Protein AF-X1CYE9-F1 (afdb_monomer)

Organism: NCBI:txid412755

Radius of gyration: 34.58 Å; Cα contacts (8 Å, |Δi|>4): 173; chains: 1; bounding box: 62×69×105 Å

Solvent-accessible surface area (backbone atoms only — not comparable to full-atom values): 14787 Å² total; per-residue (Å²): 131,86,81,84,82,81,87,88,85,72,62,91,88,66,45,73,66,53,56,56,48,45,52,48,38,40,70,73,52,75,56,48,67,59,55,51,69,69,51,57,66,73,39,44,75,71,70,47,62,64,48,72,34,76,48,79,44,76,47,96,90,70,48,42,41,35,41,36,27,31,32,40,55,67,60,84,79,81,62,86,80,52,49,83,36,48,47,78,47,78,46,55,28,48,72,89,38,68,60,95,64,94,48,73,63,62,52,49,55,51,39,44,72,74,59,40,72,63,47,44,64,80,79,63,64,52,75,72,51,50,55,46,70,72,36,99,66,54,88,78,46,59,68,59,55,22,51,33,48,71,71,45,47,50,60,56,51,50,51,50,53,53,51,53,49,53,53,55,57,62,53,76,76,51,84,86,72,53,60,66,57,47,51,51,50,52,51,50,48,54,55,49,50,52,50,54,53,51,52,49,53,51,48,56,50,51,52,52,52,49,50,54,50,50,51,52,50,51,52,52,53,51,55,47,29,72,75,69,76,56,80,86,61,84,89,70,67,86,81,73,79,71,88,74,134

Secondary structure (DSSP, 8-state):
-----------TTSSHHHHHHHHHHHHH---HHHHHHHS-HHHHHTT---EEEEEEEE-TTS-EEEEEEEEEE---SSS---GGGEEEEEEEEETTEEP---SHHHHHHHHHHHS-GGGHHHHS--HHHHHHHHSS--TT-HHHHHHHHHTTHHHHHHHHHHHHHHHHHHHTT-TTTHHHHHHHHHHHHHHHHHHHHHHHHHHHHHHHHHHHHHHHHHHHHHHHHHHHSS---TTTGGG------

Sequence (245 aa):
GQKNIVLIGGMNGAGKTAILEAINICLYGESKAKIFRGINRRELEKGNGNIFFELQIKLDDGDTLKIKRAWKNTSHGLNKITQSDLEEKLVLVRNDQRLAISDQGGWQDFLEKTIPHSITQFFFFNGEKIEYMASDKDPEGKLKESIEALLGIERARQLKIDLETICKEQRKGRDDVIDEDIKAKEYQLEAGQKKVEEWKKELTYLENDLDDLQEKAKEIELDFSRRFGFSVDIAGGLKEIEIKR

Mean predicted aligned error: 17.42 Å

Foldseek 3Di:
DPPDDDDDDDDVVPCPLVVLVLVLCQLANDQLVVLQVPDDPVCLVVVHSKDKGWDWDQDPVRKIKIKIKIWHAQPPPPDRDDSVRTDIDIWIAINNHTDPDDDPVVVSVVSCVVPNPLCSCVVRDDPVSVVCVPDPPPVPCSVVVSVCVVVVVVVVVVVVVVVVVVVVVVVVVDPDPVPVVVVVVVVVVVVVVVVVVVVVVVVVVVVVVVVVVVVVVVVVQVVVCVVPVDHDPVPDPPPPPDDDD

Structure (mmCIF, N/CA/C/O backbone):
data_AF-X1CYE9-F1
#
_entry.id   AF-X1CYE9-F1
#
loop_
_atom_site.group_PDB
_atom_site.id
_atom_site.type_symbol
_atom_site.label_atom_id
_atom_site.label_alt_id
_atom_site.label_comp_id
_atom_site.label_asym_id
_atom_site.label_entity_id
_atom_site.label_seq_id
_atom_site.pdbx_PDB_ins_code
_atom_site.Cartn_x
_atom_site.Cartn_y
_atom_site.Cartn_z
_atom_site.occupancy
_atom_site.B_iso_or_equiv
_atom_site.auth_seq_id
_atom_site.auth_comp_id
_atom_site.auth_asym_id
_atom_site.auth_atom_id
_atom_site.pdbx_PDB_model_num
ATOM 1 N N . GLY A 1 1 ? -8.077 -28.170 0.363 1.00 48.03 1 GLY A N 1
ATOM 2 C CA . GLY A 1 1 ? -7.393 -27.110 -0.399 1.00 48.03 1 GLY A CA 1
ATOM 3 C C . GLY A 1 1 ? -5.912 -27.407 -0.424 1.00 48.03 1 GLY A C 1
ATOM 4 O O . GLY A 1 1 ? -5.368 -27.718 0.630 1.00 48.03 1 GLY A O 1
ATOM 5 N N . GLN A 1 2 ? -5.278 -27.392 -1.597 1.00 56.09 2 GLN A N 1
ATOM 6 C CA . GLN A 1 2 ? -3.821 -27.515 -1.686 1.00 56.09 2 GLN A CA 1
ATOM 7 C C . GLN A 1 2 ? -3.185 -26.304 -0.995 1.00 56.09 2 GLN A C 1
ATOM 9 O O . GLN A 1 2 ? -3.449 -25.161 -1.362 1.00 56.09 2 GLN A O 1
ATOM 14 N N . LYS A 1 3 ? -2.396 -26.556 0.052 1.00 53.59 3 LYS A N 1
ATOM 15 C CA . LYS A 1 3 ? -1.567 -25.530 0.685 1.00 53.59 3 LYS A CA 1
ATOM 16 C C . LYS A 1 3 ? -0.380 -25.276 -0.241 1.00 53.59 3 LYS A C 1
ATOM 18 O O . LYS A 1 3 ? 0.563 -26.060 -0.261 1.00 53.59 3 LYS A O 1
ATOM 23 N N . ASN A 1 4 ? -0.451 -24.205 -1.022 1.00 77.12 4 ASN A N 1
ATOM 24 C CA . ASN A 1 4 ? 0.609 -23.830 -1.952 1.00 77.12 4 ASN A CA 1
ATOM 25 C C . ASN A 1 4 ? 1.669 -23.012 -1.209 1.00 77.12 4 ASN A C 1
ATOM 27 O O . ASN A 1 4 ? 1.620 -21.786 -1.195 1.00 77.12 4 ASN A O 1
ATOM 31 N N . ILE A 1 5 ? 2.614 -23.694 -0.561 1.00 85.06 5 ILE A N 1
ATOM 32 C CA . ILE A 1 5 ? 3.827 -23.051 -0.048 1.00 85.06 5 ILE A CA 1
ATOM 33 C C . ILE A 1 5 ? 4.832 -22.995 -1.200 1.00 85.06 5 ILE A C 1
ATOM 35 O O . ILE A 1 5 ? 5.247 -24.034 -1.709 1.00 85.06 5 ILE A O 1
ATOM 39 N N . VAL A 1 6 ? 5.218 -21.785 -1.609 1.00 82.94 6 VAL A N 1
ATOM 40 C CA . VAL A 1 6 ? 6.228 -21.557 -2.651 1.00 82.94 6 VAL A CA 1
ATOM 41 C C . VAL A 1 6 ? 7.478 -20.982 -1.997 1.00 82.94 6 VAL A C 1
ATOM 43 O O . VAL A 1 6 ? 7.434 -19.907 -1.404 1.00 82.94 6 VAL A O 1
ATOM 46 N N . LEU A 1 7 ? 8.597 -21.699 -2.103 1.00 86.31 7 LEU A N 1
ATOM 47 C CA . LEU A 1 7 ? 9.888 -21.249 -1.591 1.00 86.31 7 LEU A CA 1
ATOM 48 C C . LEU A 1 7 ? 10.722 -20.646 -2.725 1.00 86.31 7 LEU A C 1
ATOM 50 O O . LEU A 1 7 ? 11.040 -21.330 -3.696 1.00 86.31 7 LEU A O 1
ATOM 54 N N . ILE A 1 8 ? 11.128 -19.386 -2.569 1.00 83.88 8 ILE A N 1
ATOM 55 C CA . ILE A 1 8 ? 12.065 -18.713 -3.477 1.00 83.88 8 ILE A CA 1
ATOM 56 C C . ILE A 1 8 ? 13.427 -18.614 -2.781 1.00 83.88 8 ILE A C 1
ATOM 58 O O . ILE A 1 8 ? 13.642 -17.778 -1.903 1.00 83.88 8 ILE A O 1
ATOM 62 N N . GLY A 1 9 ? 14.350 -19.500 -3.161 1.00 85.81 9 GLY A N 1
ATOM 63 C CA . GLY A 1 9 ? 15.723 -19.528 -2.654 1.00 85.81 9 GLY A CA 1
ATOM 64 C C . GLY A 1 9 ? 16.672 -18.654 -3.477 1.00 85.81 9 GLY A C 1
ATOM 65 O O . GLY A 1 9 ? 16.572 -18.584 -4.697 1.00 85.81 9 GLY A O 1
ATOM 66 N N . GLY A 1 10 ? 17.624 -17.999 -2.814 1.00 86.19 10 GLY A N 1
ATOM 67 C CA . GLY A 1 10 ? 18.654 -17.184 -3.464 1.00 86.19 10 GLY A CA 1
ATOM 68 C C . GLY A 1 10 ? 19.613 -16.580 -2.444 1.00 86.19 10 GLY A C 1
ATOM 69 O O . GLY A 1 10 ? 19.271 -16.464 -1.267 1.00 86.19 10 GLY A O 1
ATOM 70 N N . MET A 1 11 ? 20.812 -16.190 -2.870 1.00 87.75 11 MET A N 1
ATOM 71 C CA . MET A 1 11 ? 21.773 -15.501 -2.000 1.00 87.75 11 MET A CA 1
ATOM 72 C C . MET A 1 11 ? 21.301 -14.078 -1.656 1.00 87.75 11 MET A C 1
ATOM 74 O O . MET A 1 11 ? 20.372 -13.542 -2.270 1.00 87.75 11 MET A O 1
ATOM 78 N N . ASN A 1 12 ? 21.924 -13.447 -0.660 1.00 82.25 12 ASN A N 1
ATOM 79 C CA . ASN A 1 12 ? 21.692 -12.025 -0.403 1.00 82.25 12 ASN A CA 1
ATOM 80 C C . ASN A 1 12 ? 22.112 -11.210 -1.634 1.00 82.25 12 ASN A C 1
ATOM 82 O O . ASN A 1 12 ? 23.134 -11.492 -2.251 1.00 82.25 12 ASN A O 1
ATOM 86 N N . GLY A 1 13 ? 21.273 -10.254 -2.035 1.00 81.62 13 GLY A N 1
ATOM 87 C CA . GLY A 1 13 ? 21.457 -9.505 -3.282 1.00 81.62 13 GLY A CA 1
ATOM 88 C C . GLY A 1 13 ? 20.930 -10.194 -4.550 1.00 81.62 13 GLY A C 1
ATOM 89 O O . GLY A 1 13 ? 20.901 -9.558 -5.595 1.00 81.62 13 GLY A O 1
ATOM 90 N N . ALA A 1 14 ? 20.421 -11.433 -4.481 1.00 84.62 14 ALA A N 1
ATOM 91 C CA . ALA A 1 14 ? 19.843 -12.127 -5.644 1.00 84.62 14 ALA A CA 1
ATOM 92 C C . ALA A 1 14 ? 18.462 -11.593 -6.088 1.00 84.62 14 ALA A C 1
ATOM 94 O O . ALA A 1 14 ? 17.868 -12.128 -7.017 1.00 84.62 14 ALA A O 1
ATOM 95 N N . GLY A 1 15 ? 17.925 -10.566 -5.418 1.00 84.56 15 GLY A N 1
ATOM 96 C CA . GLY A 1 15 ? 16.658 -9.929 -5.798 1.00 84.56 15 GLY A CA 1
ATOM 97 C C . GLY A 1 15 ? 15.402 -10.476 -5.113 1.00 84.56 15 GLY A C 1
ATOM 98 O O . GLY A 1 15 ? 14.306 -10.068 -5.475 1.00 84.56 15 GLY A O 1
ATOM 99 N N . LYS A 1 16 ? 15.523 -11.333 -4.087 1.00 86.69 16 LYS A N 1
ATOM 100 C CA . LYS A 1 16 ? 14.368 -11.845 -3.313 1.00 86.69 16 LYS A CA 1
ATOM 101 C C . LYS A 1 16 ? 13.453 -10.714 -2.816 1.00 86.69 16 LYS A C 1
ATOM 103 O O . LYS A 1 16 ? 12.257 -10.722 -3.076 1.00 86.69 16 LYS A O 1
ATOM 108 N N . THR A 1 17 ? 14.039 -9.700 -2.181 1.00 83.31 17 THR A N 1
ATOM 109 C CA . THR A 1 17 ? 13.316 -8.504 -1.723 1.00 83.31 17 THR A CA 1
ATOM 110 C C . THR A 1 17 ? 12.796 -7.652 -2.880 1.00 83.31 17 THR A C 1
ATOM 112 O O . THR A 1 17 ? 11.720 -7.074 -2.771 1.00 83.31 17 THR A O 1
ATOM 115 N N . ALA A 1 18 ? 13.518 -7.611 -4.004 1.00 86.81 18 ALA A N 1
ATOM 116 C CA . ALA A 1 18 ? 13.114 -6.839 -5.177 1.00 86.81 18 ALA A CA 1
ATOM 117 C C . ALA A 1 18 ? 11.817 -7.376 -5.804 1.00 86.81 18 ALA A C 1
ATOM 119 O O . ALA A 1 18 ? 11.039 -6.594 -6.335 1.00 86.81 18 ALA A O 1
ATOM 120 N N . ILE A 1 19 ? 11.545 -8.684 -5.703 1.00 87.31 19 ILE A N 1
ATOM 121 C CA . ILE A 1 19 ? 10.267 -9.271 -6.138 1.00 87.31 19 ILE A CA 1
ATOM 122 C C . ILE A 1 19 ? 9.111 -8.733 -5.287 1.00 87.31 19 ILE A C 1
ATOM 124 O O . ILE A 1 19 ? 8.098 -8.304 -5.830 1.00 87.31 19 ILE A O 1
ATOM 128 N N . LEU A 1 20 ? 9.265 -8.717 -3.961 1.00 83.50 20 LEU A N 1
ATOM 129 C CA . LEU A 1 20 ? 8.243 -8.180 -3.056 1.00 83.50 20 LEU A CA 1
ATOM 130 C C . LEU A 1 20 ? 8.051 -6.672 -3.259 1.00 83.50 20 LEU A C 1
ATOM 132 O O . LEU A 1 20 ? 6.930 -6.172 -3.267 1.00 83.50 20 LEU A O 1
ATOM 136 N N . GLU A 1 21 ? 9.141 -5.945 -3.484 1.00 86.56 21 GLU A N 1
ATOM 137 C CA . GLU A 1 21 ? 9.093 -4.516 -3.775 1.00 86.56 21 GLU A CA 1
ATOM 138 C C . GLU A 1 21 ? 8.424 -4.216 -5.125 1.00 86.56 21 GLU A C 1
ATOM 140 O O . GLU A 1 21 ? 7.628 -3.285 -5.215 1.00 86.56 21 GLU A O 1
ATOM 145 N N . ALA A 1 22 ? 8.666 -5.035 -6.152 1.00 90.81 22 ALA A N 1
ATOM 146 C CA . ALA A 1 22 ? 8.024 -4.922 -7.461 1.00 90.81 22 ALA A CA 1
ATOM 147 C C . ALA A 1 22 ? 6.494 -5.036 -7.378 1.00 90.81 22 ALA A C 1
ATOM 149 O O . ALA A 1 22 ? 5.788 -4.325 -8.095 1.00 90.81 22 ALA A O 1
ATOM 150 N N . ILE A 1 23 ? 5.980 -5.882 -6.478 1.00 90.06 23 ILE A N 1
ATOM 151 C CA . ILE A 1 23 ? 4.539 -5.999 -6.220 1.00 90.06 23 ILE A CA 1
ATOM 152 C C . ILE A 1 23 ? 3.983 -4.679 -5.680 1.00 90.06 23 ILE A C 1
ATOM 154 O O . ILE A 1 23 ? 3.009 -4.155 -6.222 1.00 90.06 23 ILE A O 1
ATOM 158 N N . ASN A 1 24 ? 4.650 -4.096 -4.682 1.00 89.00 24 ASN A N 1
ATOM 159 C CA . ASN A 1 24 ? 4.240 -2.822 -4.089 1.00 89.00 24 ASN A CA 1
ATOM 160 C C . ASN A 1 24 ? 4.297 -1.677 -5.099 1.00 89.00 24 ASN A C 1
ATOM 162 O O . ASN A 1 24 ? 3.351 -0.901 -5.194 1.00 89.00 24 ASN A O 1
ATOM 166 N N . ILE A 1 25 ? 5.371 -1.601 -5.889 1.00 92.00 25 ILE A N 1
ATOM 167 C CA . ILE A 1 25 ? 5.516 -0.595 -6.946 1.00 92.00 25 ILE A CA 1
ATOM 168 C C . ILE A 1 25 ? 4.377 -0.728 -7.960 1.00 92.00 25 ILE A C 1
ATOM 170 O O . ILE A 1 25 ? 3.797 0.273 -8.372 1.00 92.00 25 ILE A O 1
ATOM 174 N N . CYS A 1 26 ? 4.025 -1.949 -8.361 1.00 92.75 26 CYS A N 1
ATOM 175 C CA . CYS A 1 26 ? 2.947 -2.165 -9.316 1.00 92.75 26 CYS A CA 1
ATOM 176 C C . CYS A 1 26 ? 1.578 -1.749 -8.758 1.00 92.75 26 CYS A C 1
ATOM 178 O O . CYS A 1 26 ? 0.795 -1.128 -9.480 1.00 92.75 26 CYS A O 1
ATOM 180 N N . LEU A 1 27 ? 1.297 -2.062 -7.490 1.00 89.62 27 LEU A N 1
ATOM 181 C CA . LEU A 1 27 ? 0.034 -1.720 -6.834 1.00 89.62 27 LEU A CA 1
ATOM 182 C C . LEU A 1 27 ? -0.081 -0.221 -6.558 1.00 89.62 27 LEU A C 1
ATOM 184 O O . LEU A 1 27 ? -1.075 0.383 -6.942 1.00 89.62 27 LEU A O 1
ATOM 188 N N . TYR A 1 28 ? 0.944 0.399 -5.981 1.00 88.62 28 TYR A N 1
ATOM 189 C CA . TYR A 1 28 ? 0.816 1.732 -5.385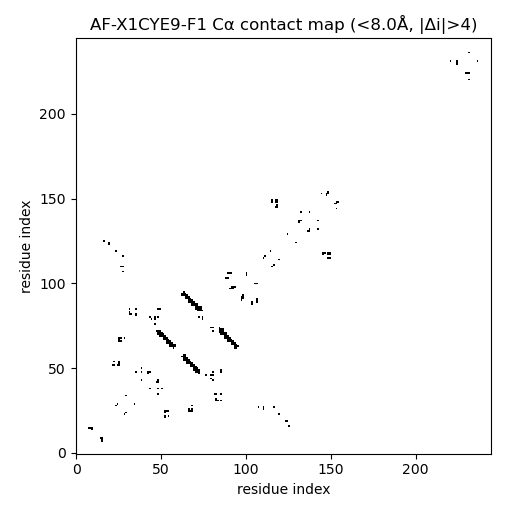 1.00 88.62 28 TYR A CA 1
ATOM 190 C C . TYR A 1 28 ? 1.571 2.835 -6.122 1.00 88.62 28 TYR A C 1
ATOM 192 O O . TYR A 1 28 ? 1.317 4.008 -5.866 1.00 88.62 28 TYR A O 1
ATOM 200 N N . GLY A 1 29 ? 2.440 2.485 -7.069 1.00 90.25 29 GLY A N 1
ATOM 201 C CA . GLY A 1 29 ? 3.340 3.443 -7.699 1.00 90.25 29 GLY A CA 1
ATOM 202 C C . GLY A 1 29 ? 4.548 3.756 -6.821 1.00 90.25 29 GLY A C 1
ATOM 203 O O . GLY A 1 29 ? 4.698 3.253 -5.709 1.00 90.25 29 GLY A O 1
ATOM 204 N N . GLU A 1 30 ? 5.464 4.548 -7.366 1.00 91.88 30 GLU A N 1
ATOM 205 C CA . GLU A 1 30 ? 6.706 4.926 -6.699 1.00 91.88 30 GLU A CA 1
ATOM 206 C C . GLU A 1 30 ? 7.290 6.185 -7.354 1.00 91.88 30 GLU A C 1
ATOM 208 O O . GLU A 1 30 ? 7.035 6.491 -8.522 1.00 91.88 30 GLU A O 1
ATOM 213 N N . SER A 1 31 ? 8.104 6.923 -6.605 1.00 93.06 31 SER A N 1
ATOM 214 C CA . SER A 1 31 ? 8.769 8.129 -7.084 1.00 93.06 31 SER A CA 1
ATOM 215 C C . SER A 1 31 ? 9.651 7.863 -8.312 1.00 93.06 31 SER A C 1
ATOM 217 O O . SER A 1 31 ? 10.446 6.917 -8.352 1.00 93.06 31 SER A O 1
ATOM 219 N N . LYS A 1 32 ? 9.604 8.779 -9.293 1.00 93.06 32 LYS A N 1
ATOM 220 C CA . LYS A 1 32 ? 10.464 8.727 -10.493 1.00 93.06 32 LYS A CA 1
ATOM 221 C C . LYS A 1 32 ? 11.945 8.572 -10.137 1.00 93.06 32 LYS A C 1
ATOM 223 O O . LYS A 1 32 ? 12.668 7.852 -10.814 1.00 93.06 32 LYS A O 1
ATOM 228 N N . ALA A 1 33 ? 12.390 9.206 -9.049 1.00 93.12 33 ALA A N 1
ATOM 229 C CA . ALA A 1 33 ? 13.769 9.141 -8.573 1.00 93.12 33 ALA A CA 1
ATOM 230 C C . ALA A 1 33 ? 14.190 7.738 -8.110 1.00 93.12 33 ALA A C 1
ATOM 232 O O . ALA A 1 33 ? 15.344 7.345 -8.297 1.00 93.12 33 ALA A O 1
ATOM 233 N N . LYS A 1 34 ? 13.289 6.986 -7.469 1.00 93.06 34 LYS A N 1
ATOM 234 C CA . LYS A 1 34 ? 13.567 5.615 -7.033 1.00 93.06 34 LYS A CA 1
ATOM 235 C C . LYS A 1 34 ? 13.472 4.638 -8.201 1.00 93.06 34 LYS A C 1
ATOM 237 O O . LYS A 1 34 ? 14.386 3.835 -8.368 1.00 93.06 34 LYS A O 1
ATOM 242 N N . ILE A 1 35 ? 12.464 4.784 -9.064 1.00 94.38 35 ILE A N 1
ATOM 243 C CA . ILE A 1 35 ? 12.357 4.002 -10.304 1.00 94.38 35 ILE A CA 1
ATOM 244 C C . ILE A 1 35 ? 13.602 4.187 -11.172 1.00 94.38 35 ILE A C 1
ATOM 246 O O . ILE A 1 35 ? 14.235 3.203 -11.537 1.00 94.38 35 ILE A O 1
ATOM 250 N N . PHE A 1 36 ? 14.014 5.432 -11.428 1.00 93.00 36 PHE A N 1
ATOM 251 C CA . PHE A 1 36 ? 15.194 5.746 -12.234 1.00 93.00 36 PHE A CA 1
ATOM 252 C C . PHE A 1 36 ? 16.476 5.117 -11.672 1.00 93.00 36 PHE A C 1
ATOM 254 O O . PHE A 1 36 ? 17.267 4.559 -12.428 1.00 93.00 36 PHE A O 1
ATOM 261 N N . ARG A 1 37 ? 16.662 5.145 -10.343 1.00 92.31 37 ARG A N 1
ATOM 262 C CA . ARG A 1 37 ? 17.797 4.487 -9.670 1.00 92.31 37 ARG A CA 1
ATOM 263 C C . ARG A 1 37 ? 17.804 2.966 -9.839 1.00 92.31 37 ARG A C 1
ATOM 265 O O . ARG A 1 37 ? 18.878 2.374 -9.808 1.00 92.31 37 ARG A O 1
ATOM 272 N N . GLY A 1 38 ? 16.636 2.349 -10.010 1.00 89.19 38 GLY A N 1
ATOM 273 C CA . GLY A 1 38 ? 16.492 0.913 -10.250 1.00 89.19 38 GLY A CA 1
ATOM 274 C C . GLY A 1 38 ? 16.757 0.481 -11.696 1.00 89.19 38 GLY A C 1
ATOM 275 O O . GLY A 1 38 ? 16.924 -0.712 -11.946 1.00 89.19 38 GLY A O 1
ATOM 276 N N . ILE A 1 39 ? 16.812 1.412 -12.657 1.00 90.69 39 ILE A N 1
ATOM 277 C CA . ILE A 1 39 ? 17.065 1.077 -14.063 1.00 90.69 39 ILE A CA 1
ATOM 278 C C . ILE A 1 39 ? 18.541 0.717 -14.246 1.00 90.69 39 ILE A C 1
ATOM 280 O O . ILE A 1 39 ? 19.447 1.405 -13.772 1.00 90.69 39 ILE A O 1
ATOM 284 N N . ASN A 1 40 ? 18.796 -0.366 -14.982 1.00 90.75 40 ASN A N 1
ATOM 285 C CA . ASN A 1 40 ? 20.152 -0.780 -15.307 1.00 90.75 40 ASN A CA 1
ATOM 286 C C . ASN A 1 40 ? 20.890 0.334 -16.068 1.00 90.75 40 ASN A C 1
ATOM 288 O O . ASN A 1 40 ? 20.451 0.784 -17.126 1.00 90.75 40 ASN A O 1
ATOM 292 N N . ARG A 1 41 ? 22.061 0.730 -15.563 1.00 88.94 41 ARG A N 1
ATOM 293 C CA . ARG A 1 41 ? 22.882 1.790 -16.161 1.00 88.94 41 ARG A CA 1
ATOM 294 C C . ARG A 1 41 ? 23.209 1.549 -17.640 1.00 88.94 41 ARG A C 1
ATOM 296 O O . ARG A 1 41 ? 23.186 2.498 -18.416 1.00 88.94 41 ARG A O 1
ATOM 303 N N . ARG A 1 42 ? 23.457 0.297 -18.045 1.00 89.94 42 ARG A N 1
ATOM 304 C CA . ARG A 1 42 ? 23.732 -0.057 -19.449 1.00 89.94 42 ARG A CA 1
ATOM 305 C C . ARG A 1 42 ? 22.517 0.156 -20.346 1.00 89.94 42 ARG A C 1
ATOM 307 O O . ARG A 1 42 ? 22.683 0.462 -21.519 1.00 89.94 42 ARG A O 1
ATOM 314 N N . GLU A 1 43 ? 21.309 -0.012 -19.815 1.00 89.94 43 GLU A N 1
ATOM 315 C CA . GLU A 1 43 ? 20.077 0.246 -20.566 1.00 89.94 43 GLU A CA 1
ATOM 316 C C . GLU A 1 43 ? 19.839 1.750 -20.720 1.00 89.94 43 GLU A C 1
ATOM 318 O O . GLU A 1 43 ? 19.542 2.205 -21.824 1.00 89.94 43 GLU A O 1
ATOM 323 N N . LEU A 1 44 ? 20.110 2.542 -19.675 1.00 89.19 44 LEU A N 1
ATOM 324 C CA . LEU A 1 44 ? 20.080 4.007 -19.766 1.00 89.19 44 LEU A CA 1
ATOM 325 C C . LEU A 1 44 ? 21.079 4.546 -20.801 1.00 89.19 44 LEU A C 1
ATOM 327 O O . LEU A 1 44 ? 20.737 5.443 -21.568 1.00 89.19 44 LEU A O 1
ATOM 331 N N . GLU A 1 45 ? 22.291 3.986 -20.861 1.00 86.94 45 GLU A N 1
ATOM 332 C CA . GLU A 1 45 ? 23.321 4.353 -21.848 1.00 86.94 45 GLU A CA 1
ATOM 333 C C . GLU A 1 45 ? 22.904 4.027 -23.293 1.00 86.94 45 GLU A C 1
ATOM 335 O O . GLU A 1 45 ? 23.304 4.729 -24.218 1.00 86.94 45 GLU A O 1
ATOM 340 N N . LYS A 1 46 ? 22.047 3.019 -23.494 1.00 87.44 46 LYS A N 1
ATOM 341 C CA . LYS A 1 46 ? 21.440 2.691 -24.797 1.00 87.44 46 LYS A CA 1
ATOM 342 C C . LYS A 1 46 ? 20.199 3.530 -25.124 1.00 87.44 46 LYS A C 1
ATOM 344 O O . LYS A 1 46 ? 19.556 3.288 -26.141 1.00 87.44 46 LYS A O 1
ATOM 349 N N . GLY A 1 47 ? 19.814 4.470 -24.260 1.00 86.62 47 GLY A N 1
ATOM 350 C CA . GLY A 1 47 ? 18.591 5.254 -24.430 1.00 86.62 47 GLY A CA 1
ATOM 351 C C . GLY A 1 47 ? 17.305 4.513 -24.031 1.00 86.62 47 GLY A C 1
ATOM 352 O O . GLY A 1 47 ? 16.204 4.983 -24.326 1.00 86.62 47 GLY A O 1
ATOM 353 N N . ASN A 1 48 ? 17.410 3.379 -23.331 1.00 87.81 48 ASN A N 1
ATOM 354 C CA . ASN A 1 48 ? 16.267 2.630 -22.825 1.00 87.81 48 ASN A CA 1
ATOM 355 C C . ASN A 1 48 ? 16.031 2.915 -21.333 1.00 87.81 48 ASN A C 1
ATOM 357 O O . ASN A 1 48 ? 16.658 2.325 -20.456 1.00 87.81 48 ASN A O 1
ATOM 361 N N . GLY A 1 49 ? 15.090 3.816 -21.053 1.00 88.50 49 GLY A N 1
ATOM 362 C CA . GLY A 1 49 ? 14.590 4.089 -19.701 1.00 88.50 49 GLY A CA 1
ATOM 363 C C . GLY A 1 49 ? 13.233 3.448 -19.402 1.00 88.50 49 GLY A C 1
ATOM 364 O O . GLY A 1 49 ? 12.624 3.771 -18.388 1.00 88.50 49 GLY A O 1
ATOM 365 N N . ASN A 1 50 ? 12.715 2.599 -20.296 1.00 92.00 50 ASN A N 1
ATOM 366 C CA . ASN A 1 50 ? 11.382 2.028 -20.134 1.00 92.00 50 ASN A CA 1
ATOM 367 C C . ASN A 1 50 ? 11.408 0.881 -19.122 1.00 92.00 50 ASN A C 1
ATOM 369 O O . ASN A 1 50 ? 12.199 -0.052 -19.247 1.00 92.00 50 ASN A O 1
ATOM 373 N N . ILE A 1 51 ? 10.485 0.909 -18.168 1.00 94.31 51 ILE A N 1
ATOM 374 C CA . ILE A 1 51 ? 10.301 -0.154 -17.179 1.00 94.31 51 ILE A CA 1
ATOM 375 C C . ILE A 1 51 ? 8.812 -0.373 -16.940 1.00 94.31 51 ILE A C 1
ATOM 377 O O . ILE A 1 51 ? 8.019 0.567 -16.998 1.00 94.31 51 ILE A O 1
ATOM 381 N N . PHE A 1 52 ? 8.414 -1.617 -16.696 1.00 95.19 52 PHE A N 1
ATOM 382 C CA . PHE A 1 52 ? 7.048 -1.937 -16.315 1.00 95.19 52 PHE A CA 1
ATOM 383 C C . PHE A 1 52 ? 7.009 -3.066 -15.295 1.00 95.19 52 PHE A C 1
ATOM 385 O O . PHE A 1 52 ? 7.902 -3.909 -15.240 1.00 95.19 52 PHE A O 1
ATOM 392 N N . PHE A 1 53 ? 5.930 -3.074 -14.530 1.00 95.50 53 PHE A N 1
ATOM 393 C CA . PHE A 1 53 ? 5.548 -4.119 -13.604 1.00 95.50 53 PHE A CA 1
ATOM 394 C C . PHE A 1 53 ? 4.135 -4.557 -13.962 1.00 95.50 53 PHE A C 1
ATOM 396 O O . PHE A 1 53 ? 3.296 -3.736 -14.352 1.00 95.50 53 PHE A O 1
ATOM 403 N N . GLU A 1 54 ? 3.890 -5.857 -13.881 1.00 95.25 54 GLU A N 1
ATOM 404 C CA . GLU A 1 54 ? 2.595 -6.435 -14.203 1.00 95.25 54 GLU A CA 1
ATOM 405 C C . GLU A 1 54 ? 2.231 -7.479 -13.152 1.00 95.25 54 GLU A C 1
ATOM 407 O O . GLU A 1 54 ? 3.023 -8.377 -12.861 1.00 95.25 54 GLU A O 1
ATOM 412 N N . LEU A 1 55 ? 1.039 -7.341 -12.578 1.00 92.94 55 LEU A N 1
ATOM 413 C CA . LEU A 1 55 ? 0.446 -8.307 -11.667 1.00 92.94 55 LEU A CA 1
ATOM 414 C C . LEU A 1 55 ? -0.883 -8.798 -12.208 1.00 92.94 55 LEU A C 1
ATOM 416 O O . LEU A 1 55 ? -1.673 -8.030 -12.749 1.00 92.94 55 LEU A O 1
ATOM 420 N N . GLN A 1 56 ? -1.148 -10.078 -11.986 1.00 92.69 56 GLN A N 1
ATOM 421 C CA . GLN A 1 56 ? -2.435 -10.694 -12.251 1.00 92.69 56 GLN A CA 1
ATOM 422 C C . GLN A 1 56 ? -2.938 -11.335 -10.962 1.00 92.69 56 GLN A C 1
ATOM 424 O O . GLN A 1 56 ? -2.280 -12.208 -10.398 1.00 92.69 56 GLN A O 1
ATOM 429 N N . ILE A 1 57 ? -4.095 -10.880 -10.495 1.00 88.62 57 ILE A N 1
ATOM 430 C CA . ILE A 1 57 ? -4.704 -11.285 -9.231 1.00 88.62 57 ILE A CA 1
ATOM 431 C C . ILE A 1 57 ? -6.075 -11.874 -9.541 1.00 88.62 57 ILE A C 1
ATOM 433 O O . ILE A 1 57 ? -6.832 -11.317 -10.338 1.00 88.62 57 ILE A O 1
ATOM 437 N N . LYS A 1 58 ? -6.389 -13.011 -8.921 1.00 89.06 58 LYS A N 1
ATOM 438 C CA . LYS A 1 58 ? -7.734 -13.582 -8.948 1.00 89.06 58 LYS A CA 1
ATOM 439 C C . LYS A 1 58 ? -8.499 -13.077 -7.727 1.00 89.06 58 LYS A C 1
ATOM 441 O O . LYS A 1 58 ? -8.002 -13.220 -6.614 1.00 89.06 58 LYS A O 1
ATOM 446 N N . LEU A 1 59 ? -9.652 -12.466 -7.958 1.00 84.31 59 LEU A N 1
ATOM 447 C CA . LEU A 1 59 ? -10.526 -11.909 -6.931 1.00 84.31 59 LEU A CA 1
ATOM 448 C C . LEU A 1 59 ? -11.487 -12.979 -6.385 1.00 84.31 59 LEU A C 1
ATOM 450 O O . LEU A 1 59 ? -11.661 -14.043 -6.987 1.00 84.31 59 LEU A O 1
ATOM 454 N N . ASP A 1 60 ? -12.114 -12.684 -5.244 1.00 79.12 60 ASP A N 1
ATOM 455 C CA . ASP A 1 60 ? -13.029 -13.599 -4.541 1.00 79.12 60 ASP A CA 1
ATOM 456 C C . ASP A 1 60 ? -14.303 -13.912 -5.338 1.00 79.12 60 ASP A C 1
ATOM 458 O O . ASP A 1 60 ? -14.863 -15.002 -5.231 1.00 79.12 60 ASP A O 1
ATOM 462 N N . ASP A 1 61 ? -14.732 -12.978 -6.188 1.00 82.62 61 ASP A N 1
ATOM 463 C CA . ASP A 1 61 ? -15.836 -13.154 -7.137 1.00 82.62 61 ASP A CA 1
ATOM 464 C C . ASP A 1 61 ? -15.461 -14.038 -8.346 1.00 82.62 61 ASP A C 1
ATOM 466 O O . ASP A 1 61 ? -16.306 -14.339 -9.188 1.00 82.62 61 ASP A O 1
ATOM 470 N N . GLY A 1 62 ? -14.212 -14.511 -8.409 1.00 84.06 62 GLY A N 1
ATOM 471 C CA . GLY A 1 62 ? -13.682 -15.363 -9.469 1.00 84.06 62 GLY A CA 1
ATOM 472 C C . GLY A 1 62 ? -13.051 -14.595 -10.629 1.00 84.06 62 GLY A C 1
ATOM 473 O O . GLY A 1 62 ? -12.394 -15.227 -11.466 1.00 84.06 62 GLY A O 1
ATOM 474 N N . ASP A 1 63 ? -13.187 -13.267 -10.655 1.00 87.50 63 ASP A N 1
ATOM 475 C CA . ASP A 1 63 ? -12.664 -12.424 -11.722 1.00 87.50 63 ASP A CA 1
ATOM 476 C C . ASP A 1 63 ? -11.140 -12.335 -11.693 1.00 87.50 63 ASP A C 1
ATOM 478 O O . ASP A 1 63 ? -10.476 -12.500 -10.668 1.00 87.50 63 ASP A O 1
ATOM 482 N N . THR A 1 64 ? -10.564 -12.039 -12.855 1.00 90.44 64 THR A N 1
ATOM 483 C CA . THR A 1 64 ? -9.128 -11.790 -12.987 1.00 90.44 64 THR A CA 1
ATOM 484 C C . THR A 1 64 ? -8.873 -10.305 -13.191 1.00 90.44 64 THR A C 1
ATOM 486 O O . THR A 1 64 ? -9.290 -9.729 -14.199 1.00 90.44 64 THR A O 1
ATOM 489 N N . LEU A 1 65 ? -8.125 -9.704 -12.268 1.00 90.06 65 LEU A N 1
ATOM 490 C CA . LEU A 1 65 ? -7.637 -8.335 -12.352 1.00 90.06 65 LEU A CA 1
ATOM 491 C C . LEU A 1 65 ? -6.163 -8.332 -12.774 1.00 90.06 65 LEU A C 1
ATOM 493 O O . LEU A 1 65 ? -5.299 -8.835 -12.058 1.00 90.06 65 LEU A O 1
ATOM 497 N N . LYS A 1 66 ? -5.867 -7.743 -13.932 1.00 92.56 66 LYS A N 1
ATOM 498 C CA . LYS A 1 66 ? -4.507 -7.465 -14.405 1.00 92.56 66 LYS A CA 1
ATOM 499 C C . LYS A 1 66 ? -4.183 -5.994 -14.171 1.00 92.56 66 LYS A C 1
ATOM 501 O O . LYS A 1 66 ? -4.902 -5.114 -14.640 1.00 92.56 66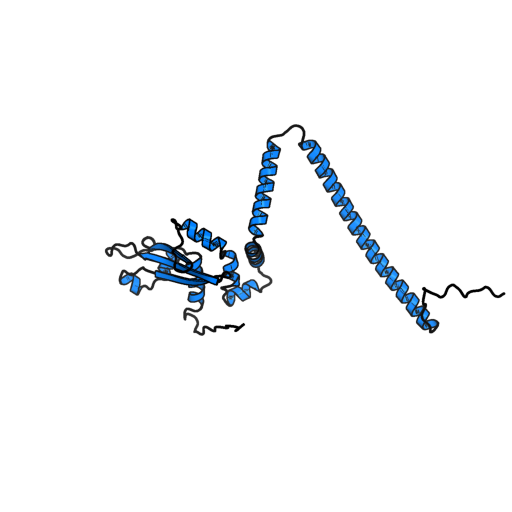 LYS A O 1
ATOM 506 N N . ILE A 1 67 ? -3.087 -5.739 -13.472 1.00 92.69 67 ILE A N 1
ATOM 507 C CA . ILE A 1 67 ? -2.564 -4.417 -13.136 1.00 92.69 67 ILE A CA 1
ATOM 508 C C . ILE A 1 67 ? -1.237 -4.273 -13.860 1.00 92.69 67 ILE A C 1
ATOM 510 O O . ILE A 1 67 ? -0.309 -5.030 -13.595 1.00 92.69 67 ILE A O 1
ATOM 514 N N . LYS A 1 68 ? -1.134 -3.305 -14.766 1.00 93.62 68 LYS A N 1
ATOM 515 C CA . LYS A 1 68 ? 0.110 -2.988 -15.463 1.00 93.62 68 LYS A CA 1
ATOM 516 C C . LYS A 1 68 ? 0.492 -1.548 -15.183 1.00 93.62 68 LYS A C 1
ATOM 518 O O . LYS A 1 68 ? -0.208 -0.627 -15.609 1.00 93.62 68 LYS A O 1
ATOM 523 N N . ARG A 1 69 ? 1.627 -1.353 -14.520 1.00 93.88 69 ARG A N 1
ATOM 524 C CA . ARG A 1 69 ? 2.196 -0.031 -14.250 1.00 93.88 69 ARG A CA 1
ATOM 525 C C . ARG A 1 69 ? 3.531 0.106 -14.963 1.00 93.88 69 ARG A C 1
ATOM 527 O O . ARG A 1 69 ? 4.378 -0.775 -14.869 1.00 93.88 69 ARG A O 1
ATOM 534 N N . ALA A 1 70 ? 3.716 1.185 -15.710 1.00 94.44 70 ALA A N 1
ATOM 535 C CA . ALA A 1 70 ? 4.905 1.401 -16.519 1.00 94.44 70 ALA A CA 1
ATOM 536 C C . ALA A 1 70 ? 5.406 2.836 -16.413 1.00 94.44 70 ALA A C 1
ATOM 538 O O . ALA A 1 70 ? 4.609 3.765 -16.392 1.00 94.44 70 ALA A O 1
ATOM 539 N N . TRP A 1 71 ? 6.722 3.012 -16.449 1.00 95.12 71 TRP A N 1
ATOM 540 C CA . TRP A 1 71 ? 7.368 4.301 -16.655 1.00 95.12 71 TRP A CA 1
ATOM 541 C C . TRP A 1 71 ? 7.980 4.297 -18.045 1.00 95.12 71 TRP A C 1
ATOM 543 O O . TRP A 1 71 ? 8.831 3.461 -18.360 1.00 95.12 71 TRP A O 1
ATOM 553 N N . LYS A 1 72 ? 7.493 5.196 -18.898 1.00 92.75 72 LYS A N 1
ATOM 554 C CA . LYS A 1 72 ? 7.980 5.350 -20.266 1.00 92.75 72 LYS A CA 1
ATOM 555 C C . LYS A 1 72 ? 8.932 6.527 -20.356 1.00 92.75 72 LYS A C 1
ATOM 557 O O . LYS A 1 72 ? 8.627 7.601 -19.851 1.00 92.75 72 LYS A O 1
ATOM 562 N N . ASN A 1 73 ? 10.050 6.309 -21.035 1.00 90.56 73 ASN A N 1
ATOM 563 C CA . ASN A 1 73 ? 10.978 7.365 -21.399 1.00 90.56 73 ASN A CA 1
ATOM 564 C C . ASN A 1 73 ? 10.350 8.255 -22.485 1.00 90.56 73 ASN A C 1
ATOM 566 O O . ASN A 1 73 ? 9.956 7.751 -23.539 1.00 90.56 73 ASN A O 1
ATOM 570 N N . THR A 1 74 ? 10.284 9.560 -22.234 1.00 88.44 74 THR A N 1
ATOM 571 C CA . THR A 1 74 ? 9.827 10.583 -23.185 1.00 88.44 74 THR A CA 1
ATOM 572 C C . THR A 1 74 ? 10.969 11.366 -23.829 1.00 88.44 74 THR A C 1
ATOM 574 O O . THR A 1 74 ? 10.723 12.180 -24.716 1.00 88.44 74 THR A O 1
ATOM 577 N N . SER A 1 75 ? 12.225 11.100 -23.453 1.00 83.06 75 SER A N 1
ATOM 578 C CA . SER A 1 75 ? 13.381 11.698 -24.119 1.00 83.06 75 SER A CA 1
ATOM 579 C C . SER A 1 75 ? 13.447 11.236 -25.576 1.00 83.06 75 SER A C 1
ATOM 581 O O . SER A 1 75 ? 13.564 10.045 -25.873 1.00 83.06 75 SER A O 1
ATOM 583 N N . HIS A 1 76 ? 13.408 12.194 -26.502 1.00 67.94 76 HIS A N 1
ATOM 584 C CA . HIS A 1 76 ? 13.481 11.967 -27.947 1.00 67.94 76 HIS A CA 1
ATOM 585 C C . HIS A 1 76 ? 14.919 11.691 -28.433 1.00 67.94 76 HIS A C 1
ATOM 587 O O . HIS A 1 76 ? 15.400 12.328 -29.365 1.00 67.94 76 HIS A O 1
ATOM 593 N N . GLY A 1 77 ? 15.628 10.760 -27.786 1.00 61.34 77 GLY A N 1
ATOM 594 C CA . GLY A 1 77 ? 16.894 10.168 -28.252 1.00 61.34 77 GLY A CA 1
ATOM 595 C C . GLY A 1 77 ? 18.127 11.083 -28.329 1.00 61.34 77 GLY A C 1
ATOM 596 O O . GLY A 1 77 ? 19.229 10.576 -28.503 1.00 61.34 77 GLY A O 1
ATOM 597 N N . LEU A 1 78 ? 17.974 12.403 -28.189 1.00 59.28 78 LEU A N 1
ATOM 598 C CA . LEU A 1 78 ? 19.058 13.382 -28.348 1.00 59.28 78 LEU A CA 1
ATOM 599 C C . LEU A 1 78 ? 19.753 13.752 -27.027 1.00 59.28 78 LEU A C 1
ATOM 601 O O . LEU A 1 78 ? 20.890 14.214 -27.049 1.00 59.28 78 LEU A O 1
ATOM 605 N N . ASN A 1 79 ? 19.104 13.512 -25.883 1.00 67.69 79 ASN A N 1
ATOM 606 C CA . ASN A 1 79 ? 19.602 13.894 -24.562 1.00 67.69 79 ASN A CA 1
ATOM 607 C C . ASN A 1 79 ? 19.757 12.682 -23.636 1.00 67.69 79 ASN A C 1
ATOM 609 O O . ASN A 1 79 ? 18.975 11.729 -23.692 1.00 67.69 79 ASN A O 1
ATOM 613 N N . LYS A 1 80 ? 20.744 12.756 -22.732 1.00 83.19 80 LYS A N 1
ATOM 614 C CA . LYS A 1 80 ? 20.915 11.799 -21.631 1.00 83.19 80 LYS A CA 1
ATOM 615 C C . LYS A 1 80 ? 19.614 11.708 -20.830 1.00 83.19 80 LYS A C 1
ATOM 617 O O . LYS A 1 80 ? 19.132 12.731 -20.356 1.00 83.19 80 LYS A O 1
ATOM 622 N N . ILE A 1 81 ? 19.095 10.492 -20.657 1.00 87.31 81 ILE A N 1
ATOM 623 C CA . ILE A 1 81 ? 17.871 10.250 -19.883 1.00 87.31 81 ILE A CA 1
ATOM 624 C C . ILE A 1 81 ? 18.089 10.679 -18.435 1.00 87.31 81 ILE A C 1
ATOM 626 O O . ILE A 1 81 ? 19.072 10.306 -17.786 1.00 87.31 81 ILE A O 1
ATOM 630 N N . THR A 1 82 ? 17.129 11.430 -17.927 1.00 89.56 82 THR A N 1
ATOM 631 C CA . THR A 1 82 ? 17.022 11.884 -16.550 1.00 89.56 82 THR A CA 1
ATOM 632 C C . THR A 1 82 ? 15.731 11.365 -15.925 1.00 89.56 82 THR A C 1
ATOM 634 O O . THR A 1 82 ? 14.813 10.911 -16.606 1.00 89.56 82 THR A O 1
ATOM 637 N N . GLN A 1 83 ? 15.627 11.448 -14.599 1.00 90.25 83 GLN A N 1
ATOM 638 C CA . GLN A 1 83 ? 14.423 11.022 -13.882 1.00 90.25 83 GLN A CA 1
ATOM 639 C C . GLN A 1 83 ? 13.151 11.787 -14.298 1.00 90.25 83 GLN A C 1
ATOM 641 O O . GLN A 1 83 ? 12.053 11.256 -14.151 1.00 90.25 83 GLN A O 1
ATOM 646 N N . SER A 1 84 ? 13.268 13.026 -14.797 1.00 90.31 84 SER A N 1
ATOM 647 C CA . SER A 1 84 ? 12.116 13.815 -15.256 1.00 90.31 84 SER A CA 1
ATOM 648 C C . SER A 1 84 ? 11.506 13.273 -16.544 1.00 90.31 84 SER A C 1
ATOM 650 O O . SER A 1 84 ? 10.303 13.434 -16.735 1.00 90.31 84 SER A O 1
ATOM 652 N N . ASP A 1 85 ? 12.301 12.569 -17.353 1.00 91.44 85 ASP A N 1
ATOM 653 C CA . ASP A 1 85 ? 11.893 12.005 -18.646 1.00 91.44 85 ASP A CA 1
ATOM 654 C C . ASP A 1 85 ? 11.045 10.732 -18.497 1.00 91.44 85 ASP A C 1
ATOM 656 O O . ASP A 1 85 ? 10.620 10.139 -19.484 1.00 91.44 85 ASP A O 1
ATOM 660 N N . LEU A 1 86 ? 10.811 10.268 -17.266 1.00 92.50 86 LEU A N 1
ATOM 661 C CA . LEU A 1 86 ? 9.955 9.120 -16.998 1.00 92.50 86 LEU A CA 1
ATOM 662 C C . LEU A 1 86 ? 8.512 9.572 -16.785 1.00 92.50 86 LEU A C 1
ATOM 664 O O . LEU A 1 86 ? 8.211 10.272 -15.819 1.00 92.50 86 LEU A O 1
ATOM 668 N N . GLU A 1 87 ? 7.600 9.124 -17.637 1.00 92.50 87 GLU A N 1
ATOM 669 C CA . GLU A 1 87 ? 6.160 9.285 -17.445 1.00 92.50 87 GLU A CA 1
ATOM 670 C C . GLU A 1 87 ? 5.519 7.980 -16.999 1.00 92.50 87 GLU A C 1
ATOM 672 O O . GLU A 1 87 ? 5.617 6.952 -17.674 1.00 92.50 87 GLU A O 1
ATOM 677 N N . GLU A 1 88 ? 4.834 8.037 -15.865 1.00 92.50 88 GLU A N 1
ATOM 678 C CA . GLU A 1 88 ? 4.067 6.916 -15.349 1.00 92.50 88 GLU A CA 1
ATOM 679 C C . GLU A 1 88 ? 2.812 6.675 -16.195 1.00 92.50 88 GLU A C 1
ATOM 681 O O . GLU A 1 88 ? 2.183 7.615 -16.682 1.00 92.50 88 GLU A O 1
ATOM 686 N N . LYS A 1 89 ? 2.443 5.406 -16.375 1.00 90.56 89 LYS A N 1
ATOM 687 C CA . LYS A 1 89 ? 1.205 4.937 -17.001 1.00 90.56 89 LYS A CA 1
ATOM 688 C C . LYS A 1 89 ? 0.687 3.720 -16.247 1.00 90.56 89 LYS A C 1
ATOM 690 O O . LYS A 1 89 ? 1.382 2.712 -16.153 1.00 90.56 89 LYS A O 1
ATOM 695 N N . LEU A 1 90 ? -0.555 3.802 -15.784 1.00 90.44 90 LEU A N 1
ATOM 696 C CA . LEU A 1 90 ? -1.276 2.710 -15.137 1.00 90.44 90 LEU A CA 1
ATOM 697 C C . LEU A 1 90 ? -2.405 2.216 -16.047 1.00 90.44 90 LEU A C 1
ATOM 699 O O . LEU A 1 90 ? -3.132 3.011 -16.645 1.00 90.44 90 LEU A O 1
ATOM 703 N N . VAL A 1 91 ? -2.531 0.899 -16.179 1.00 88.81 91 VAL A N 1
ATOM 704 C CA . VAL A 1 91 ? -3.592 0.231 -16.935 1.00 88.81 91 VAL A CA 1
ATOM 705 C C . VAL A 1 91 ? -4.130 -0.917 -16.095 1.00 88.81 91 VAL A C 1
ATOM 707 O O . VAL A 1 91 ? -3.367 -1.813 -15.737 1.00 88.81 91 VAL A O 1
ATOM 710 N N . LEU A 1 92 ? -5.439 -0.918 -15.830 1.00 88.38 92 LEU A N 1
ATOM 711 C CA . LEU A 1 92 ? -6.125 -2.063 -15.235 1.00 88.38 92 LEU A CA 1
ATOM 712 C C . LEU A 1 92 ? -7.047 -2.730 -16.254 1.00 88.38 92 LEU A C 1
ATOM 714 O O . LEU A 1 92 ? -7.755 -2.069 -17.022 1.00 88.38 92 LEU A O 1
ATOM 718 N N . VAL A 1 93 ? -7.046 -4.056 -16.239 1.00 88.06 93 VAL A N 1
ATOM 719 C CA . VAL A 1 93 ? -7.883 -4.898 -17.091 1.00 88.06 93 VAL A CA 1
ATOM 720 C C . VAL A 1 93 ? -8.576 -5.918 -16.198 1.00 88.06 93 VAL A C 1
ATOM 722 O O . VAL A 1 93 ? -7.909 -6.657 -15.479 1.00 88.06 93 VAL A O 1
ATOM 725 N N . ARG A 1 94 ? -9.906 -5.963 -16.238 1.00 88.25 94 ARG A N 1
ATOM 726 C CA . ARG A 1 94 ? -10.723 -6.933 -15.503 1.00 88.25 94 ARG A CA 1
ATOM 727 C C . ARG A 1 94 ? -11.397 -7.850 -16.516 1.00 88.25 94 ARG A C 1
ATOM 729 O O . ARG A 1 94 ? -12.060 -7.357 -17.421 1.00 88.25 94 ARG A O 1
ATOM 736 N N . ASN A 1 95 ? -11.192 -9.161 -16.399 1.00 84.88 95 ASN A N 1
ATOM 737 C CA . ASN A 1 95 ? -11.723 -10.162 -17.340 1.00 84.88 95 ASN A CA 1
ATOM 738 C C . ASN A 1 95 ? -11.420 -9.835 -18.813 1.00 84.88 95 ASN A C 1
ATOM 740 O O . ASN A 1 95 ? -12.300 -9.864 -19.669 1.00 84.88 95 ASN A O 1
ATOM 744 N N . ASP A 1 96 ? -10.172 -9.444 -19.083 1.00 81.06 96 ASP A N 1
ATOM 745 C CA . ASP A 1 96 ? -9.685 -9.019 -20.406 1.00 81.06 96 ASP A CA 1
ATOM 746 C C . ASP A 1 96 ? -10.393 -7.787 -21.007 1.00 81.06 96 ASP A C 1
ATOM 748 O O . ASP A 1 96 ? -10.090 -7.368 -22.124 1.00 81.06 96 ASP A O 1
ATOM 752 N N . GLN A 1 97 ? -11.254 -7.122 -20.232 1.00 81.94 97 GLN A N 1
ATOM 753 C CA . GLN A 1 97 ? -11.845 -5.835 -20.566 1.00 81.94 97 GLN A CA 1
ATOM 754 C C . GLN A 1 97 ? -11.106 -4.715 -19.843 1.00 81.94 97 GLN A C 1
ATOM 756 O O . GLN A 1 97 ? -10.920 -4.722 -18.622 1.00 81.94 97 GLN A O 1
ATOM 761 N N . ARG A 1 98 ? -10.658 -3.721 -20.610 1.00 77.75 98 ARG A N 1
ATOM 762 C CA . ARG A 1 98 ? -10.063 -2.520 -20.030 1.00 77.75 98 ARG A CA 1
ATOM 763 C C . ARG A 1 98 ? -11.163 -1.757 -19.306 1.00 77.75 98 ARG A C 1
ATOM 765 O O . ARG A 1 98 ? -12.150 -1.364 -19.921 1.00 77.75 98 ARG A O 1
ATOM 772 N N . LEU A 1 99 ? -10.984 -1.559 -18.006 1.00 70.44 99 LEU A N 1
ATOM 773 C CA . LEU A 1 99 ? -11.923 -0.777 -17.214 1.00 70.44 99 LEU A CA 1
ATOM 774 C C . LEU A 1 99 ? -11.947 0.673 -17.769 1.00 70.44 99 LEU A C 1
ATOM 776 O O . LEU A 1 99 ? -10.929 1.215 -18.214 1.00 70.44 99 LEU A O 1
ATOM 780 N N . ALA A 1 100 ? -13.127 1.283 -17.834 1.00 59.94 100 ALA A N 1
ATOM 781 C CA . ALA A 1 100 ? -13.320 2.601 -18.436 1.00 59.94 100 ALA A CA 1
ATOM 782 C C . ALA A 1 100 ? -13.056 3.710 -17.405 1.00 59.94 100 ALA A C 1
ATOM 784 O O . ALA A 1 100 ? -13.975 4.410 -16.993 1.00 59.94 100 ALA A O 1
ATOM 785 N N . ILE A 1 101 ? -11.810 3.835 -16.943 1.00 65.06 101 ILE A N 1
ATOM 786 C CA . ILE A 1 101 ? -11.387 4.947 -16.082 1.00 65.06 101 ILE A CA 1
ATOM 787 C C . ILE A 1 101 ? -10.385 5.798 -16.864 1.00 65.06 101 ILE A C 1
ATOM 789 O O . ILE A 1 101 ? -9.385 5.305 -17.397 1.00 65.06 101 ILE A O 1
ATOM 793 N N . SER A 1 102 ? -10.722 7.077 -17.004 1.00 58.62 102 SER A N 1
ATOM 794 C CA . SER A 1 102 ? -10.105 7.994 -17.965 1.00 58.62 102 SER A CA 1
ATOM 795 C C . SER A 1 102 ? -8.787 8.593 -17.469 1.00 58.62 102 SER A C 1
ATOM 797 O O . SER A 1 102 ? -7.960 8.999 -18.284 1.00 58.62 102 SER A O 1
ATOM 799 N N . ASP A 1 103 ? -8.572 8.639 -16.154 1.00 68.00 103 ASP A N 1
ATOM 800 C CA . ASP A 1 103 ? -7.473 9.349 -15.504 1.00 68.00 103 ASP A CA 1
ATOM 801 C C . ASP A 1 103 ? -6.703 8.464 -14.508 1.00 68.00 103 ASP A C 1
ATOM 803 O O . ASP A 1 103 ? -7.227 7.502 -13.950 1.00 68.00 103 ASP A O 1
ATOM 807 N N . GLN A 1 104 ? -5.422 8.778 -14.290 1.00 66.38 104 GLN A N 1
ATOM 808 C CA . GLN A 1 104 ? -4.544 8.003 -13.399 1.00 66.38 104 GLN A CA 1
ATOM 809 C C . GLN A 1 104 ? -4.991 8.022 -11.932 1.00 66.38 104 GLN A C 1
ATOM 811 O O . GLN A 1 104 ? -4.755 7.038 -11.231 1.00 66.38 104 GLN A O 1
ATOM 816 N N . GLY A 1 105 ? -5.649 9.099 -11.487 1.00 70.50 105 GLY A N 1
ATOM 817 C CA . GLY A 1 105 ? -6.156 9.231 -10.121 1.00 70.50 105 GLY A CA 1
ATOM 818 C C . GLY A 1 105 ? -7.265 8.225 -9.832 1.00 70.50 105 GLY A C 1
ATOM 819 O O . GLY A 1 105 ? -7.153 7.446 -8.889 1.00 70.50 105 GLY A O 1
ATOM 820 N N . GLY A 1 106 ? -8.269 8.138 -10.710 1.00 76.88 106 GLY A N 1
ATOM 821 C CA . GLY A 1 106 ? -9.366 7.179 -10.552 1.00 76.88 106 GLY A CA 1
ATOM 822 C C . GLY A 1 106 ? -8.909 5.714 -10.488 1.00 76.88 106 GLY A C 1
ATOM 823 O O . GLY A 1 106 ? -9.500 4.902 -9.773 1.00 76.88 106 GLY A O 1
ATOM 824 N N . TRP A 1 107 ? -7.829 5.364 -11.196 1.00 77.00 107 TRP A N 1
ATOM 825 C CA . TRP A 1 107 ? -7.240 4.026 -11.122 1.00 77.00 107 TRP A CA 1
ATOM 826 C C . TRP A 1 107 ? -6.572 3.740 -9.782 1.00 77.00 107 TRP A C 1
ATOM 828 O O . TRP A 1 107 ? -6.729 2.642 -9.245 1.00 77.00 107 TRP A O 1
ATOM 838 N N . GLN A 1 108 ? -5.834 4.714 -9.252 1.00 81.19 108 GLN A N 1
ATOM 839 C CA . GLN A 1 108 ? -5.198 4.593 -7.948 1.00 81.19 108 GLN A CA 1
ATOM 840 C C . GLN A 1 108 ? -6.253 4.471 -6.843 1.00 81.19 108 GLN A C 1
ATOM 842 O O . GLN A 1 108 ? -6.140 3.593 -5.995 1.00 81.19 108 GLN A O 1
ATOM 847 N N . ASP A 1 109 ? -7.325 5.263 -6.907 1.00 80.62 109 ASP A N 1
ATOM 848 C CA . ASP A 1 109 ? -8.431 5.199 -5.948 1.00 80.62 109 ASP A CA 1
ATOM 849 C C . ASP A 1 109 ? -9.147 3.845 -5.973 1.00 80.62 109 ASP A C 1
ATOM 851 O O . ASP A 1 109 ? -9.569 3.332 -4.934 1.00 80.62 109 ASP A O 1
ATOM 855 N N . PHE A 1 110 ? -9.312 3.250 -7.158 1.00 81.88 110 PHE A N 1
ATOM 856 C CA . PHE A 1 110 ? -9.868 1.905 -7.285 1.00 81.88 110 PHE A CA 1
ATOM 857 C C . PHE A 1 110 ? -8.968 0.860 -6.616 1.00 81.88 110 PHE A C 1
ATOM 859 O O . PHE A 1 110 ? -9.469 -0.007 -5.894 1.00 81.88 110 PHE A O 1
ATOM 866 N N . LEU A 1 111 ? -7.651 0.948 -6.829 1.00 82.38 111 LEU A N 1
ATOM 867 C CA . LEU A 1 111 ? -6.692 0.052 -6.185 1.00 82.38 111 LEU A CA 1
ATOM 868 C C . LEU A 1 111 ? -6.691 0.237 -4.673 1.00 82.38 111 LEU A C 1
ATOM 870 O O . LEU A 1 111 ? -6.792 -0.759 -3.975 1.00 82.38 111 LEU A O 1
ATOM 874 N N . GLU A 1 112 ? -6.696 1.468 -4.169 1.00 81.44 112 GLU A N 1
ATOM 875 C CA . GLU A 1 112 ? -6.730 1.738 -2.728 1.00 81.44 112 GLU A CA 1
ATOM 876 C C . GLU A 1 112 ? -8.026 1.232 -2.074 1.00 81.44 112 GLU A C 1
ATOM 878 O O . GLU A 1 112 ? -8.016 0.740 -0.951 1.00 81.44 112 GLU A O 1
ATOM 883 N N . LYS A 1 113 ? -9.160 1.279 -2.788 1.00 78.19 113 LYS A N 1
ATOM 884 C CA . LYS A 1 113 ? -10.426 0.689 -2.316 1.00 78.19 113 LYS A CA 1
ATOM 885 C C . LYS A 1 113 ? -10.413 -0.839 -2.313 1.00 78.19 113 LYS A C 1
ATOM 887 O O . LYS A 1 113 ? -11.113 -1.432 -1.499 1.00 78.19 113 LYS A O 1
ATOM 892 N N . THR A 1 114 ? -9.687 -1.459 -3.240 1.00 78.69 114 THR A N 1
ATOM 893 C CA . THR A 1 114 ? -9.669 -2.921 -3.410 1.00 78.69 114 THR A CA 1
ATOM 894 C C . THR A 1 114 ? -8.596 -3.571 -2.538 1.00 78.69 114 THR A C 1
ATOM 896 O O . THR A 1 114 ? -8.841 -4.593 -1.907 1.00 78.69 114 THR A O 1
ATOM 899 N N . ILE A 1 115 ? -7.402 -2.983 -2.507 1.00 80.69 115 ILE A N 1
ATOM 900 C CA . ILE A 1 115 ? -6.229 -3.430 -1.758 1.00 80.69 115 ILE A CA 1
ATOM 901 C C . ILE A 1 115 ? -5.575 -2.184 -1.140 1.00 80.69 115 ILE A C 1
ATOM 903 O O . ILE A 1 115 ? -4.654 -1.619 -1.737 1.00 80.69 115 ILE A O 1
ATOM 907 N N . PRO A 1 116 ? -6.035 -1.748 0.045 1.00 77.56 116 PRO A N 1
ATOM 908 C CA . PRO A 1 116 ? -5.481 -0.580 0.717 1.00 77.56 116 PRO A CA 1
ATOM 909 C C . PRO A 1 116 ? -3.972 -0.692 0.925 1.00 77.56 116 PRO A C 1
ATOM 911 O O . PRO A 1 116 ? -3.459 -1.764 1.264 1.00 77.56 116 PRO A O 1
ATOM 914 N N . HIS A 1 117 ? -3.245 0.412 0.785 1.00 78.56 117 HIS A N 1
ATOM 915 C CA . HIS A 1 117 ? -1.802 0.407 1.006 1.00 78.56 117 HIS A CA 1
ATOM 916 C C . HIS A 1 117 ? -1.443 -0.061 2.422 1.00 78.56 117 HIS A C 1
ATOM 918 O O . HIS A 1 117 ? -0.466 -0.792 2.606 1.00 78.56 117 HIS A O 1
ATOM 924 N N . SER A 1 118 ? -2.281 0.276 3.404 1.00 68.94 118 SER A N 1
ATOM 925 C CA . SER A 1 118 ? -2.120 -0.101 4.809 1.00 68.94 118 SER A CA 1
ATOM 926 C C . SER A 1 118 ? -2.074 -1.616 5.044 1.00 68.94 118 SER A C 1
ATOM 928 O O . SER A 1 118 ? -1.312 -2.058 5.901 1.00 68.94 118 SER A O 1
ATOM 930 N N . ILE A 1 119 ? -2.791 -2.449 4.269 1.00 71.38 119 ILE A N 1
ATOM 931 C CA . ILE A 1 119 ? -2.731 -3.912 4.464 1.00 71.38 119 ILE A CA 1
ATOM 932 C C . ILE A 1 119 ? -1.482 -4.555 3.858 1.00 71.38 119 ILE A C 1
ATOM 934 O O . ILE A 1 119 ? -1.063 -5.630 4.282 1.00 71.38 119 ILE A O 1
ATOM 938 N N . THR A 1 120 ? -0.836 -3.913 2.892 1.00 73.69 120 THR A N 1
ATOM 939 C CA . THR A 1 120 ? 0.316 -4.465 2.161 1.00 73.69 120 THR A CA 1
ATOM 940 C C . THR A 1 120 ? 1.379 -5.078 3.072 1.00 73.69 120 THR A C 1
ATOM 942 O O . THR A 1 120 ? 1.938 -6.130 2.766 1.00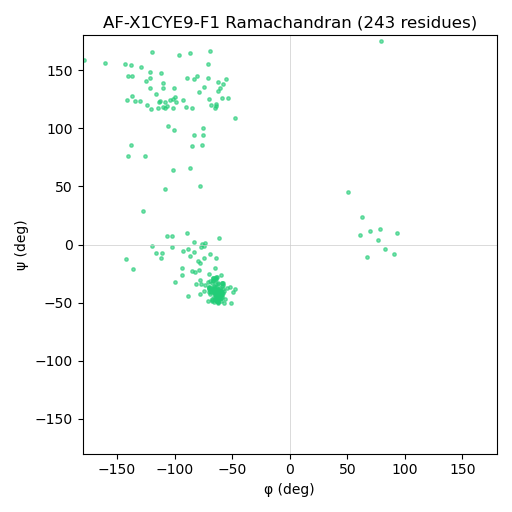 73.69 120 THR A O 1
ATOM 945 N N . GLN A 1 121 ? 1.631 -4.457 4.227 1.00 67.81 121 GLN A N 1
ATOM 946 C CA . GLN A 1 121 ? 2.611 -4.938 5.200 1.00 67.81 121 GLN A CA 1
ATOM 947 C C . GLN A 1 121 ? 2.274 -6.298 5.836 1.00 67.81 121 GLN A C 1
ATOM 949 O O . GLN A 1 121 ? 3.188 -6.961 6.312 1.00 67.81 121 GLN A O 1
ATOM 954 N N . PHE A 1 122 ? 1.014 -6.744 5.807 1.00 68.31 122 PHE A N 1
ATOM 955 C CA . PHE A 1 122 ? 0.599 -8.072 6.277 1.00 68.31 122 PHE A CA 1
ATOM 956 C C . PHE A 1 122 ? 0.748 -9.167 5.227 1.00 68.31 122 PHE A C 1
ATOM 958 O O . PHE A 1 122 ? 0.828 -10.335 5.586 1.00 68.31 122 PHE A O 1
ATOM 965 N N . PHE A 1 123 ? 0.761 -8.819 3.940 1.00 73.12 123 PHE A N 1
ATOM 966 C CA . PHE A 1 123 ? 0.907 -9.803 2.865 1.00 73.12 123 PHE A CA 1
ATOM 967 C C . PHE A 1 123 ? 2.336 -9.874 2.326 1.00 73.12 123 PHE A C 1
ATOM 969 O O . PHE A 1 123 ? 2.787 -10.941 1.914 1.00 73.12 123 PHE A O 1
ATOM 976 N N . PHE A 1 124 ? 3.055 -8.750 2.339 1.00 74.56 124 PHE A N 1
ATOM 977 C CA . PHE A 1 124 ? 4.376 -8.607 1.732 1.00 74.56 124 PHE A CA 1
ATOM 978 C C . PHE A 1 124 ? 5.385 -8.091 2.763 1.00 74.56 124 PHE A C 1
ATOM 980 O O . PHE A 1 124 ? 5.775 -6.918 2.773 1.00 74.56 124 PHE A O 1
ATOM 987 N N . PHE A 1 125 ? 5.815 -8.986 3.650 1.00 71.31 125 PHE A N 1
ATOM 988 C CA . PHE A 1 125 ? 6.815 -8.707 4.678 1.00 71.31 125 PHE A CA 1
ATOM 989 C C . PHE A 1 125 ? 8.125 -9.469 4.429 1.00 71.31 125 PHE A C 1
ATOM 991 O O . PHE A 1 125 ? 8.144 -10.584 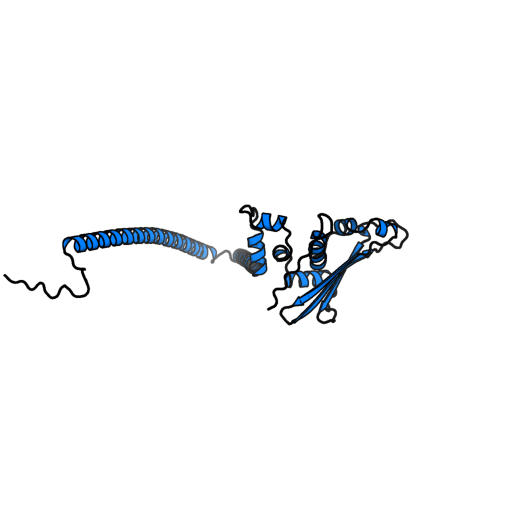3.912 1.00 71.31 125 PHE A O 1
ATOM 998 N N . ASN A 1 126 ? 9.238 -8.853 4.830 1.00 67.75 126 ASN A N 1
ATOM 999 C CA . ASN A 1 126 ? 10.547 -9.507 4.919 1.00 67.75 126 ASN A CA 1
ATOM 1000 C C . ASN A 1 126 ? 10.782 -9.983 6.356 1.00 67.75 126 ASN A C 1
ATOM 1002 O O . ASN A 1 126 ? 10.153 -9.457 7.271 1.00 67.75 126 ASN A O 1
ATOM 1006 N N . GLY A 1 127 ? 11.745 -10.887 6.568 1.00 64.94 127 GLY A N 1
ATOM 1007 C CA . GLY A 1 127 ? 12.122 -11.352 7.913 1.00 64.94 127 GLY A CA 1
ATOM 1008 C C . GLY A 1 127 ? 12.369 -10.213 8.915 1.00 64.94 127 GLY A C 1
ATOM 1009 O O . GLY A 1 127 ? 11.858 -10.267 10.025 1.00 64.94 127 GLY A O 1
ATOM 1010 N N . GLU A 1 128 ? 13.020 -9.129 8.483 1.00 67.06 128 GLU A N 1
ATOM 1011 C CA . GLU A 1 128 ? 13.255 -7.925 9.304 1.00 67.06 128 GLU A CA 1
ATOM 1012 C C . GLU A 1 128 ? 11.957 -7.193 9.705 1.00 67.06 128 GLU A C 1
ATOM 1014 O O . GLU A 1 128 ? 11.838 -6.686 10.817 1.00 67.06 128 GLU A O 1
ATOM 1019 N N . LYS A 1 129 ? 10.951 -7.151 8.818 1.00 65.50 129 LYS A N 1
ATOM 1020 C CA . LYS A 1 129 ? 9.639 -6.550 9.121 1.00 65.50 129 LYS A CA 1
ATOM 1021 C C . LYS A 1 129 ? 8.815 -7.425 10.063 1.00 65.50 129 LYS A C 1
ATOM 1023 O O . LYS A 1 129 ? 8.106 -6.877 10.898 1.00 65.50 129 LYS A O 1
ATOM 1028 N N . ILE A 1 130 ? 8.920 -8.752 9.946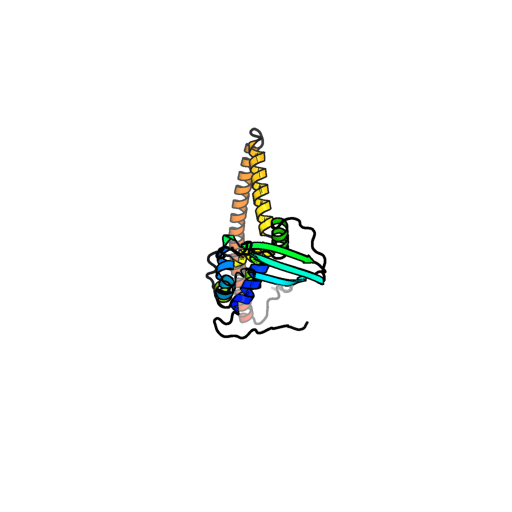 1.00 66.31 130 ILE A N 1
ATOM 1029 C CA . ILE A 1 130 ? 8.279 -9.687 10.885 1.00 66.31 130 ILE A CA 1
ATOM 1030 C C . ILE A 1 130 ? 8.846 -9.472 12.285 1.00 66.31 130 ILE A C 1
ATOM 1032 O O . ILE A 1 130 ? 8.084 -9.361 13.237 1.00 66.31 130 ILE A O 1
ATOM 1036 N N . GLU A 1 131 ? 10.171 -9.388 12.407 1.00 66.88 131 GLU A N 1
ATOM 1037 C CA . GLU A 1 131 ? 10.844 -9.172 13.689 1.00 66.88 131 GLU A CA 1
ATOM 1038 C C . GLU A 1 131 ? 10.434 -7.836 14.325 1.00 66.88 131 GLU A C 1
ATOM 1040 O O . GLU A 1 131 ? 10.142 -7.785 15.517 1.00 66.88 131 GLU A O 1
ATOM 1045 N N . TYR A 1 132 ? 10.303 -6.778 13.516 1.00 66.44 132 TYR A N 1
ATOM 1046 C CA . TYR A 1 132 ? 9.770 -5.489 13.960 1.00 66.44 132 TYR A CA 1
ATOM 1047 C C . TYR A 1 132 ? 8.313 -5.589 14.448 1.00 66.44 132 TYR A C 1
ATOM 1049 O O . TYR A 1 132 ? 8.012 -5.149 15.555 1.00 66.44 132 TYR A O 1
ATOM 1057 N N . MET A 1 133 ? 7.424 -6.218 13.669 1.00 61.81 133 MET A N 1
ATOM 1058 C CA . MET A 1 133 ? 5.999 -6.389 14.001 1.00 61.81 133 MET A CA 1
ATOM 1059 C C . MET A 1 133 ? 5.745 -7.300 15.210 1.00 61.81 133 MET A C 1
ATOM 1061 O O . MET A 1 133 ? 4.744 -7.133 15.898 1.00 61.81 133 MET A O 1
ATOM 1065 N N . ALA A 1 134 ? 6.613 -8.286 15.442 1.00 64.12 134 ALA A N 1
ATOM 1066 C CA . ALA A 1 134 ? 6.496 -9.243 16.541 1.00 64.12 134 ALA A CA 1
ATOM 1067 C C . ALA A 1 134 ? 7.122 -8.742 17.851 1.00 64.12 134 ALA A C 1
ATOM 1069 O O . ALA A 1 134 ? 6.970 -9.382 18.890 1.00 64.12 134 ALA A O 1
ATOM 1070 N N . SER A 1 135 ? 7.855 -7.629 17.810 1.00 62.16 135 SER A N 1
ATOM 1071 C CA . SER A 1 135 ? 8.426 -7.029 19.008 1.00 62.16 135 SER A CA 1
ATOM 1072 C C . SER A 1 135 ? 7.377 -6.198 19.757 1.00 62.16 135 SER A C 1
ATOM 1074 O O . SER A 1 135 ? 6.598 -5.482 19.136 1.00 62.16 135 SER A O 1
ATOM 1076 N N . ASP A 1 136 ? 7.432 -6.183 21.095 1.00 55.72 136 ASP A N 1
ATOM 1077 C CA . ASP A 1 136 ? 6.675 -5.255 21.976 1.00 55.72 136 ASP A CA 1
ATOM 1078 C C . ASP A 1 136 ? 7.023 -3.764 21.743 1.00 55.72 136 ASP A C 1
ATOM 1080 O O . ASP A 1 136 ? 6.588 -2.865 22.461 1.00 55.72 136 ASP A O 1
ATOM 1084 N N . LYS A 1 137 ? 7.849 -3.492 20.729 1.00 53.19 137 LYS A N 1
ATOM 1085 C CA . LYS A 1 137 ? 8.242 -2.181 20.237 1.00 53.19 137 LYS A CA 1
ATOM 1086 C C . LYS A 1 137 ? 7.583 -1.909 18.885 1.00 53.19 137 LYS A C 1
ATOM 1088 O O . LYS A 1 137 ? 8.286 -1.480 17.978 1.00 53.19 137 LYS A O 1
ATOM 1093 N N . ASP A 1 138 ? 6.278 -2.139 18.729 1.00 56.19 138 ASP A N 1
ATOM 1094 C CA . ASP A 1 138 ? 5.488 -1.396 17.734 1.00 56.19 138 ASP A CA 1
ATOM 1095 C C . ASP A 1 138 ? 5.240 -0.001 18.332 1.00 56.19 138 ASP A C 1
ATOM 1097 O O . ASP A 1 138 ? 4.248 0.202 19.035 1.00 56.19 138 ASP A O 1
ATOM 1101 N N . PRO A 1 139 ? 6.166 0.966 18.174 1.00 51.66 139 PRO A N 1
ATOM 1102 C CA . PRO A 1 139 ? 6.163 2.193 18.961 1.00 51.66 139 PRO A CA 1
ATOM 1103 C C . PRO A 1 139 ? 5.052 3.142 18.490 1.00 51.66 139 PRO A C 1
ATOM 1105 O O . PRO A 1 139 ? 4.772 4.136 19.151 1.00 51.66 139 PRO A O 1
ATOM 1108 N N . GLU A 1 140 ? 4.441 2.844 17.340 1.00 56.16 140 GLU A N 1
ATOM 1109 C CA . GLU A 1 140 ? 3.467 3.685 16.650 1.00 56.16 140 GLU A CA 1
ATOM 1110 C C . GLU A 1 140 ? 2.099 2.998 16.498 1.00 56.16 140 GLU A C 1
ATOM 1112 O O . GLU A 1 140 ? 1.180 3.607 15.969 1.00 56.16 140 GLU A O 1
ATOM 1117 N N . GLY A 1 141 ? 1.924 1.752 16.962 1.00 61.78 141 GLY A N 1
ATOM 1118 C CA . GLY A 1 141 ? 0.653 1.030 16.814 1.00 61.78 141 GLY A CA 1
ATOM 1119 C C . GLY A 1 141 ? 0.266 0.768 15.352 1.00 61.78 141 GLY A C 1
ATOM 1120 O O . GLY A 1 141 ? -0.914 0.571 15.047 1.00 61.78 141 GLY A O 1
ATOM 1121 N N . LYS A 1 142 ? 1.248 0.743 14.443 1.00 64.12 142 LYS A N 1
ATOM 1122 C CA . LYS A 1 142 ? 1.049 0.609 12.991 1.00 64.12 142 LYS A CA 1
ATOM 1123 C C . LYS A 1 142 ? 0.322 -0.671 12.618 1.00 64.12 142 LYS A C 1
ATOM 1125 O O . LYS A 1 142 ? -0.426 -0.693 11.636 1.00 64.12 142 LYS A O 1
ATOM 1130 N N . LEU A 1 143 ? 0.544 -1.744 13.377 1.00 64.94 143 LEU A N 1
ATOM 1131 C CA . LEU A 1 143 ? -0.138 -3.016 13.167 1.00 64.94 143 LEU A CA 1
ATOM 1132 C C . LEU A 1 143 ? -1.638 -2.869 13.437 1.00 64.94 143 LEU A C 1
ATOM 1134 O O . LEU A 1 143 ? -2.467 -3.255 12.614 1.00 64.94 143 LEU A O 1
ATOM 1138 N N . LYS A 1 144 ? -1.985 -2.253 14.569 1.00 69.56 144 LYS A N 1
ATOM 1139 C CA . LYS A 1 144 ? -3.370 -1.997 14.964 1.00 69.56 144 LYS A CA 1
ATOM 1140 C C . LYS A 1 144 ? -4.064 -1.080 13.961 1.00 69.56 144 LYS A C 1
ATOM 1142 O O . LYS A 1 144 ? -5.134 -1.434 13.479 1.00 69.56 144 LYS A O 1
ATOM 1147 N N . GLU A 1 145 ? -3.443 0.041 13.600 1.00 68.88 145 GLU A N 1
ATOM 1148 C CA . GLU A 1 145 ? -4.003 0.991 12.629 1.00 68.88 145 GLU A CA 1
ATOM 1149 C C . GLU A 1 145 ? -4.283 0.331 11.280 1.00 68.88 145 GLU A C 1
ATOM 1151 O O . GLU A 1 145 ? -5.320 0.567 10.665 1.00 68.88 145 GLU A O 1
ATOM 1156 N N . SER A 1 146 ? -3.401 -0.565 10.845 1.00 62.75 146 SER A N 1
ATOM 1157 C CA . SER A 1 146 ? -3.553 -1.229 9.556 1.00 62.75 146 SER A CA 1
ATOM 1158 C C . SER A 1 146 ? -4.596 -2.355 9.579 1.00 62.75 146 SER A C 1
ATOM 1160 O O . SER A 1 146 ? -5.287 -2.557 8.582 1.00 62.75 146 SER A O 1
ATOM 1162 N N . ILE A 1 147 ? -4.786 -3.039 10.718 1.00 68.06 147 ILE A N 1
ATOM 1163 C CA . ILE A 1 147 ? -5.941 -3.932 10.953 1.00 68.06 147 ILE A CA 1
ATOM 1164 C C . ILE A 1 147 ? -7.244 -3.124 10.993 1.00 68.06 147 ILE A C 1
ATOM 1166 O O . ILE A 1 147 ? -8.260 -3.534 10.436 1.00 68.06 147 ILE A O 1
ATOM 1170 N N . GLU A 1 148 ? -7.237 -1.957 11.628 1.00 72.06 148 GLU A N 1
ATOM 1171 C CA . GLU A 1 148 ? -8.408 -1.087 11.698 1.00 72.06 148 GLU A CA 1
ATOM 1172 C C . GLU A 1 148 ? -8.777 -0.515 10.319 1.00 72.06 148 GLU A C 1
ATOM 1174 O O . GLU A 1 148 ? -9.962 -0.454 9.983 1.00 72.06 148 GLU A O 1
ATOM 1179 N N . ALA A 1 149 ? -7.792 -0.151 9.493 1.00 66.00 149 ALA A N 1
ATOM 1180 C CA . ALA A 1 149 ? -8.000 0.264 8.106 1.00 66.00 149 ALA A CA 1
ATOM 1181 C C . ALA A 1 149 ? -8.619 -0.864 7.270 1.00 66.00 149 ALA A C 1
ATOM 1183 O O . ALA A 1 149 ? -9.574 -0.641 6.525 1.00 66.00 149 ALA A O 1
ATOM 1184 N N . LEU A 1 150 ? -8.145 -2.097 7.464 1.00 64.19 150 LEU A N 1
ATOM 1185 C CA . LEU A 1 150 ? -8.697 -3.278 6.807 1.00 64.19 150 LEU A CA 1
ATOM 1186 C C . LEU A 1 150 ? -10.153 -3.552 7.119 1.00 64.19 150 LEU A C 1
ATOM 1188 O O . LEU A 1 150 ? -10.936 -3.892 6.237 1.00 64.19 150 LEU A O 1
ATOM 1192 N N . LEU A 1 151 ? -10.506 -3.408 8.389 1.00 70.25 151 LEU A N 1
ATOM 1193 C CA . LEU A 1 151 ? -11.869 -3.586 8.863 1.00 70.25 151 LEU A CA 1
ATOM 1194 C C . LEU A 1 151 ? -12.759 -2.379 8.516 1.00 70.25 151 LEU A C 1
ATOM 1196 O O . LEU A 1 151 ? -13.931 -2.358 8.884 1.00 70.25 151 LEU A O 1
ATOM 1200 N N . GLY A 1 152 ? -12.222 -1.357 7.837 1.00 69.31 152 GLY A N 1
ATOM 1201 C CA . GLY A 1 152 ? -12.941 -0.132 7.491 1.00 69.31 152 GLY A CA 1
ATOM 1202 C C . GLY A 1 152 ? -13.255 0.764 8.695 1.00 69.31 152 GLY A C 1
ATOM 1203 O O . GLY A 1 152 ? -14.019 1.723 8.569 1.00 69.31 152 GLY A O 1
ATOM 1204 N N . ILE A 1 153 ? -12.654 0.487 9.856 1.00 79.31 153 ILE A N 1
ATOM 1205 C CA . ILE A 1 153 ? -12.855 1.225 11.112 1.00 79.31 153 ILE A CA 1
ATOM 1206 C C . ILE A 1 153 ? -12.307 2.650 10.991 1.00 79.31 153 ILE A C 1
ATOM 1208 O O . ILE A 1 153 ? -12.831 3.575 11.609 1.00 79.31 153 ILE A O 1
ATOM 1212 N N . GLU A 1 154 ? -11.286 2.859 10.159 1.00 73.81 154 GLU A N 1
ATOM 1213 C CA . GLU A 1 154 ? -10.769 4.190 9.830 1.00 73.81 154 GLU A CA 1
ATOM 1214 C C . GLU A 1 154 ? -11.864 5.111 9.265 1.00 73.81 154 GLU A C 1
ATOM 1216 O O . GLU A 1 154 ? -12.061 6.217 9.764 1.00 73.81 154 GLU A O 1
ATOM 1221 N N . ARG A 1 155 ? -12.665 4.622 8.308 1.00 77.19 155 ARG A N 1
ATOM 1222 C CA . ARG A 1 155 ? -13.768 5.400 7.717 1.00 77.19 155 ARG A CA 1
ATOM 1223 C C . ARG A 1 155 ? -14.866 5.700 8.729 1.00 77.19 155 ARG A C 1
ATOM 1225 O O . ARG A 1 155 ? -15.407 6.801 8.734 1.00 77.19 155 ARG A O 1
ATOM 1232 N N . ALA A 1 156 ? -15.174 4.742 9.604 1.00 79.31 156 ALA A N 1
ATOM 1233 C CA . ALA A 1 156 ? -16.137 4.945 10.683 1.00 79.31 156 ALA A CA 1
ATOM 1234 C C . ALA A 1 156 ? -15.652 6.004 11.692 1.00 79.31 156 ALA A C 1
ATOM 1236 O O . ALA A 1 156 ? -16.444 6.831 12.146 1.00 79.31 156 ALA A O 1
ATOM 1237 N N . ARG A 1 157 ? -14.349 6.026 12.011 1.00 79.19 157 ARG A N 1
ATOM 1238 C CA . ARG A 1 157 ? -13.741 7.066 12.857 1.00 79.19 157 ARG A CA 1
ATOM 1239 C C . ARG A 1 157 ? -13.771 8.438 12.194 1.00 79.19 157 ARG A C 1
ATOM 1241 O O . ARG A 1 157 ? -14.156 9.394 12.860 1.00 79.19 157 ARG A O 1
ATOM 1248 N N . GLN A 1 158 ? -13.424 8.530 10.912 1.00 83.50 158 GLN A N 1
ATOM 1249 C CA . GLN A 1 158 ? -13.478 9.799 10.189 1.00 83.50 158 GLN A CA 1
ATOM 1250 C C . GLN A 1 158 ? -14.907 10.349 10.147 1.00 83.50 158 GLN A C 1
ATOM 1252 O O . GLN A 1 158 ? -15.134 11.490 10.532 1.00 83.50 158 GLN A O 1
ATOM 1257 N N . LEU A 1 159 ? -15.891 9.503 9.822 1.00 86.75 159 LEU A N 1
ATOM 1258 C CA . LEU A 1 159 ? -17.303 9.887 9.832 1.00 86.75 159 LEU A CA 1
ATOM 1259 C C . LEU A 1 159 ? -17.756 10.403 11.205 1.00 86.75 159 LEU A C 1
ATOM 1261 O O . LEU A 1 159 ? -18.511 11.368 11.282 1.00 86.75 159 LEU A O 1
ATOM 1265 N N . LYS A 1 160 ? -17.295 9.782 12.298 1.00 89.19 160 LYS A N 1
ATOM 1266 C CA . LYS A 1 160 ? -17.584 10.256 13.658 1.00 89.19 160 LYS A CA 1
ATOM 1267 C C . LYS A 1 160 ? -17.052 11.678 13.877 1.00 89.19 160 LYS A C 1
ATOM 1269 O O . LYS A 1 160 ? -17.791 12.518 14.381 1.00 89.19 160 LYS A O 1
ATOM 1274 N N . ILE A 1 161 ? -15.806 11.947 13.488 1.00 88.69 161 ILE A N 1
ATOM 1275 C CA . ILE A 1 161 ? -15.176 13.273 13.615 1.00 88.69 161 ILE A CA 1
ATOM 1276 C C . ILE A 1 161 ? -15.923 14.310 12.767 1.00 88.69 161 ILE A C 1
ATOM 1278 O O . ILE A 1 161 ? -16.202 15.418 13.236 1.00 88.69 161 ILE A O 1
ATOM 1282 N N . ASP A 1 162 ? -16.289 13.943 11.540 1.00 89.44 162 ASP A N 1
ATOM 1283 C CA . ASP A 1 162 ? -17.020 14.817 10.625 1.00 89.44 162 ASP A CA 1
ATOM 1284 C C . ASP A 1 162 ? -18.403 15.170 11.201 1.00 89.44 162 ASP A C 1
ATOM 1286 O O . ASP A 1 162 ? -18.782 16.342 11.247 1.00 89.44 162 ASP A O 1
ATOM 1290 N N . LEU A 1 163 ? -19.133 14.182 11.735 1.00 87.94 163 LEU A N 1
ATOM 1291 C CA . LEU A 1 163 ? -20.422 14.396 12.401 1.00 87.94 163 LEU A CA 1
ATOM 1292 C C . LEU A 1 163 ? -20.294 15.271 13.653 1.00 87.94 163 LEU A C 1
ATOM 1294 O O . LEU A 1 163 ? -21.108 16.172 13.853 1.00 87.94 163 LEU A O 1
ATOM 1298 N N . GLU A 1 164 ? -19.272 15.055 14.483 1.00 88.75 164 GLU A N 1
ATOM 1299 C CA . GLU A 1 164 ? -19.005 15.900 15.654 1.00 88.75 164 GLU A CA 1
ATOM 1300 C C . GLU A 1 164 ? -18.731 17.355 15.255 1.00 88.75 164 GLU A C 1
ATOM 1302 O O . GLU A 1 164 ? -19.192 18.283 15.925 1.00 88.75 164 GLU A O 1
ATOM 1307 N N . THR A 1 165 ? -18.015 17.561 14.152 1.00 88.25 165 THR A N 1
ATOM 1308 C CA . THR A 1 165 ? -17.706 18.891 13.616 1.00 88.25 165 THR A CA 1
ATOM 1309 C C . THR A 1 165 ? -18.968 19.582 13.109 1.00 88.25 165 THR A C 1
ATOM 1311 O O . THR A 1 165 ? -19.258 20.699 13.537 1.00 88.25 165 THR A O 1
ATOM 1314 N N . ILE A 1 166 ? -19.789 18.892 12.312 1.00 85.31 166 ILE A N 1
ATOM 1315 C CA . ILE A 1 166 ? -21.080 19.409 11.830 1.00 85.31 166 ILE A CA 1
ATOM 1316 C C . ILE A 1 166 ? -22.005 19.749 13.007 1.00 85.31 166 ILE A C 1
ATOM 1318 O O . ILE A 1 166 ? -22.633 20.809 13.021 1.00 85.31 166 ILE A O 1
ATOM 1322 N N . CYS A 1 167 ? -22.072 18.892 14.030 1.00 81.00 167 CYS A N 1
ATOM 1323 C CA . CYS A 1 167 ? -22.847 19.171 15.238 1.00 81.00 167 CYS A CA 1
ATOM 1324 C C . CYS A 1 167 ? -22.352 20.431 15.962 1.00 81.00 167 CYS A C 1
ATOM 1326 O O . CYS A 1 167 ? -23.174 21.225 16.418 1.00 81.00 167 CYS A O 1
ATOM 1328 N N . LYS A 1 168 ? -21.034 20.640 16.066 1.00 79.00 168 LYS A N 1
ATOM 1329 C CA . LYS A 1 168 ? -20.457 21.854 16.668 1.00 79.00 168 LYS A CA 1
ATOM 1330 C C . LYS A 1 168 ? -20.755 23.105 15.841 1.00 79.00 168 LYS A C 1
ATOM 1332 O O . LYS A 1 168 ? -21.061 24.144 16.416 1.00 79.00 168 LYS A O 1
ATOM 1337 N N . GLU A 1 169 ? -20.701 23.017 14.517 1.00 77.25 169 GLU A N 1
ATOM 1338 C CA . GLU A 1 169 ? -21.006 24.138 13.622 1.00 77.25 169 GLU A CA 1
ATOM 1339 C C . GLU A 1 169 ? -22.489 24.518 13.650 1.00 77.25 169 GLU A C 1
ATOM 1341 O O . GLU A 1 169 ? -22.808 25.701 13.747 1.00 77.25 169 GLU A O 1
ATOM 1346 N N . GLN A 1 170 ? -23.404 23.543 13.674 1.00 70.06 170 GLN A N 1
ATOM 1347 C CA . GLN A 1 170 ? -24.836 23.830 13.815 1.00 70.06 170 GLN A CA 1
ATOM 1348 C C . GLN A 1 170 ? -25.204 24.428 15.177 1.00 70.06 170 GLN A C 1
ATOM 1350 O O . GLN A 1 170 ? -26.156 25.205 15.264 1.00 70.06 170 GLN A O 1
ATOM 1355 N N . ARG A 1 171 ? -24.454 24.103 16.238 1.00 63.94 171 ARG A N 1
ATOM 1356 C CA . ARG A 1 171 ? -24.650 24.696 17.571 1.00 63.94 171 ARG A CA 1
ATOM 1357 C C . ARG A 1 171 ? -24.266 26.178 17.620 1.00 63.94 171 ARG A C 1
ATOM 1359 O O . ARG A 1 171 ? -24.931 26.928 18.315 1.00 63.94 171 ARG A O 1
ATOM 1366 N N . LYS A 1 172 ? -23.290 26.624 16.820 1.00 62.66 172 LYS A N 1
ATOM 1367 C CA . LYS A 1 172 ? -22.873 28.041 16.737 1.00 62.66 172 LYS A CA 1
ATOM 1368 C C . LYS A 1 172 ? -23.899 28.981 16.079 1.00 62.66 172 LYS A C 1
ATOM 1370 O O . LYS A 1 172 ? -23.670 30.181 16.051 1.00 62.66 172 LYS A O 1
ATOM 1375 N N . GLY A 1 173 ? -24.986 28.461 15.499 1.00 57.75 173 GLY A N 1
ATOM 1376 C CA . GLY A 1 173 ? -26.016 29.255 14.809 1.00 57.75 173 GLY A CA 1
ATOM 1377 C C . GLY A 1 173 ? -27.344 29.405 15.563 1.00 57.75 173 GLY A C 1
ATOM 1378 O O . GLY A 1 173 ? -28.313 29.880 14.973 1.00 57.75 173 GLY A O 1
ATOM 1379 N N . ARG A 1 174 ? -27.442 28.948 16.820 1.00 55.91 174 ARG A N 1
ATOM 1380 C CA . ARG A 1 174 ? -28.676 28.966 17.632 1.00 55.91 174 ARG A CA 1
ATOM 1381 C C . ARG A 1 174 ? -28.351 29.338 19.083 1.00 55.91 174 ARG A C 1
ATOM 1383 O O . ARG A 1 174 ? -28.329 28.463 19.943 1.00 55.91 174 ARG A O 1
ATOM 1390 N N . ASP A 1 175 ? -28.101 30.620 19.333 1.00 55.62 175 ASP A N 1
ATOM 1391 C CA . ASP A 1 175 ? -27.496 31.072 20.595 1.00 55.62 175 ASP A CA 1
ATOM 1392 C C . ASP A 1 175 ? -28.428 31.143 21.821 1.00 55.62 175 ASP A C 1
ATOM 1394 O O . ASP A 1 175 ? -27.919 31.126 22.934 1.00 55.62 175 ASP A O 1
ATOM 1398 N N . ASP A 1 176 ? -29.762 31.124 21.704 1.00 51.75 176 ASP A N 1
ATOM 1399 C CA . ASP A 1 176 ? -30.554 31.642 22.844 1.00 51.75 176 ASP A CA 1
ATOM 1400 C C . ASP A 1 176 ? -31.373 30.625 23.666 1.00 51.75 176 ASP A C 1
ATOM 1402 O O . ASP A 1 176 ? -31.929 30.999 24.693 1.00 51.75 176 ASP A O 1
ATOM 1406 N N . VAL A 1 177 ? -31.482 29.345 23.275 1.00 54.53 177 VAL A N 1
ATOM 1407 C CA . VAL A 1 177 ? -32.365 28.384 24.002 1.00 54.53 177 VAL A CA 1
ATOM 1408 C C . VAL A 1 177 ? -31.741 27.006 24.254 1.00 54.53 177 VAL A C 1
ATOM 1410 O O . VAL A 1 177 ? -32.168 26.283 25.147 1.00 54.53 177 VAL A O 1
ATOM 1413 N N . ILE A 1 178 ? -30.716 26.611 23.497 1.00 56.22 178 ILE A N 1
ATOM 1414 C CA . ILE A 1 178 ? -30.200 25.232 23.540 1.00 56.22 178 ILE A CA 1
ATOM 1415 C C . ILE A 1 178 ? -29.035 25.091 24.536 1.00 56.22 178 ILE A C 1
ATOM 1417 O O . ILE A 1 178 ? -28.818 24.014 25.087 1.00 56.22 178 ILE A O 1
ATOM 1421 N N . ASP A 1 179 ? -28.299 26.169 24.803 1.00 60.78 179 ASP A N 1
ATOM 1422 C CA . ASP A 1 179 ? -27.011 26.097 25.497 1.00 60.78 179 ASP A CA 1
ATOM 1423 C C . ASP A 1 179 ? -27.142 25.900 27.021 1.00 60.78 179 ASP A C 1
ATOM 1425 O O . ASP A 1 179 ? -26.352 25.168 27.617 1.00 60.78 179 ASP A O 1
ATOM 1429 N N . GLU A 1 180 ? -28.173 26.467 27.661 1.00 62.34 180 GLU A N 1
ATOM 1430 C CA . GLU A 1 180 ? -28.469 26.202 29.081 1.00 62.34 180 GLU A CA 1
ATOM 1431 C C . GLU A 1 180 ? -28.995 24.779 29.301 1.00 62.34 180 GLU A C 1
ATOM 1433 O O . GLU A 1 180 ? -28.562 24.095 30.227 1.00 62.34 180 GLU A O 1
ATOM 1438 N N . ASP A 1 181 ? -29.863 24.298 28.410 1.00 67.19 181 ASP A N 1
ATOM 1439 C CA . ASP A 1 181 ? -30.452 22.959 28.487 1.00 67.19 181 ASP A CA 1
ATOM 1440 C C . ASP A 1 181 ? -29.416 21.860 28.189 1.00 67.19 181 ASP A C 1
ATOM 1442 O O . ASP A 1 181 ? -29.416 20.798 28.819 1.00 67.19 181 ASP A O 1
ATOM 1446 N N . ILE A 1 182 ? -28.485 22.116 27.259 1.00 67.44 182 ILE A N 1
ATOM 1447 C CA . ILE A 1 182 ? -27.339 21.235 27.009 1.00 67.44 182 ILE A CA 1
ATOM 1448 C C . ILE A 1 182 ? -26.396 21.241 28.208 1.00 67.44 182 ILE A C 1
ATOM 1450 O O . ILE A 1 182 ? -26.053 20.159 28.671 1.00 67.44 182 ILE A O 1
ATOM 1454 N N . LYS A 1 183 ? -26.029 22.403 28.762 1.00 74.62 183 LYS A N 1
ATOM 1455 C CA . LYS A 1 183 ? -25.174 22.462 29.962 1.00 74.62 183 LYS A CA 1
ATOM 1456 C C . LYS A 1 183 ? -25.815 21.753 31.150 1.00 74.62 183 LYS A C 1
ATOM 1458 O O . LYS A 1 183 ? -25.136 21.016 31.861 1.00 74.62 183 LYS A O 1
ATOM 1463 N N . ALA A 1 184 ? -27.125 21.906 31.340 1.00 76.69 184 ALA A N 1
ATOM 1464 C CA . ALA A 1 184 ? -27.863 21.199 32.378 1.00 76.69 184 ALA A CA 1
ATOM 1465 C C . ALA A 1 184 ? -27.830 19.677 32.163 1.00 76.69 184 ALA A C 1
ATOM 1467 O O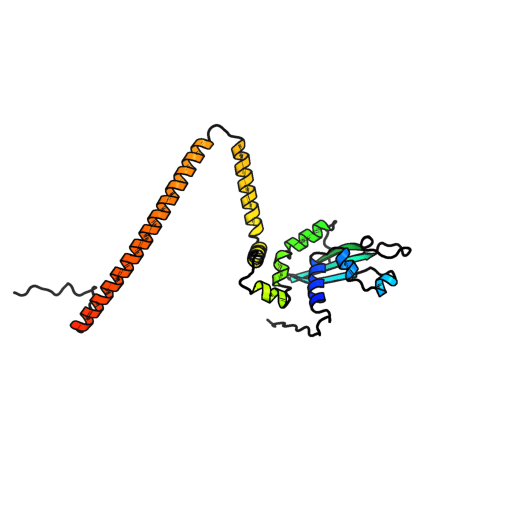 . ALA A 1 184 ? -27.589 18.927 33.110 1.00 76.69 184 ALA A O 1
ATOM 1468 N N . LYS A 1 185 ? -28.014 19.203 30.923 1.00 79.94 185 LYS A N 1
ATOM 1469 C CA . LYS A 1 185 ? -27.936 17.771 30.591 1.00 79.94 185 LYS A CA 1
ATOM 1470 C C . LYS A 1 185 ? -26.518 17.209 30.661 1.00 79.94 185 LYS A C 1
ATOM 1472 O O . LYS A 1 185 ? -26.356 16.076 31.101 1.00 79.94 185 LYS A O 1
ATOM 1477 N N . GLU A 1 186 ? -25.502 17.972 30.274 1.00 78.75 186 GLU A N 1
ATOM 1478 C CA . GLU A 1 186 ? -24.091 17.597 30.415 1.00 78.75 186 GLU A CA 1
ATOM 1479 C C . GLU A 1 186 ? -23.709 17.480 31.894 1.00 78.75 186 GLU A C 1
ATOM 1481 O O . GLU A 1 186 ? -23.106 16.484 32.290 1.00 78.75 186 GLU A O 1
ATOM 1486 N N . TYR A 1 187 ? -24.166 18.408 32.738 1.00 82.19 187 TYR A N 1
ATOM 1487 C CA . TYR A 1 187 ? -23.974 18.325 34.186 1.00 82.19 187 TYR A CA 1
ATOM 1488 C C . TYR A 1 187 ? -24.688 17.111 34.801 1.00 82.19 187 TYR A C 1
ATOM 1490 O O . TYR A 1 187 ? -24.123 16.402 35.634 1.00 82.19 187 TYR A O 1
ATOM 1498 N N . GLN A 1 188 ? -25.919 16.818 34.365 1.00 84.25 188 GLN A N 1
ATOM 1499 C CA . GLN A 1 188 ? -26.643 15.615 34.790 1.00 84.25 188 GLN A CA 1
ATOM 1500 C C . GLN A 1 188 ? -25.943 14.327 34.341 1.00 84.25 188 GLN A C 1
ATOM 1502 O O . GLN A 1 188 ? -25.891 13.365 35.109 1.00 84.25 188 GLN A O 1
ATOM 1507 N N . LEU A 1 189 ? -25.389 14.305 33.124 1.00 86.19 189 LEU A N 1
ATOM 1508 C CA . LEU A 1 189 ? -24.626 13.175 32.601 1.00 86.19 189 LEU A CA 1
ATOM 1509 C C . LEU A 1 189 ? -23.357 12.947 33.428 1.00 86.19 189 LEU A C 1
ATOM 1511 O O . LEU A 1 189 ? -23.096 11.816 33.831 1.00 86.19 189 LEU A O 1
ATOM 1515 N N . GLU A 1 190 ? -22.606 14.006 33.732 1.00 88.19 190 GLU A N 1
ATOM 1516 C CA . GLU A 1 190 ? -21.385 13.927 34.539 1.00 88.19 190 GLU A CA 1
ATOM 1517 C C . GLU A 1 190 ? -21.687 13.462 35.974 1.00 88.19 190 GLU A C 1
ATOM 1519 O O . GLU A 1 190 ? -21.014 12.578 36.510 1.00 88.19 190 GLU A O 1
ATOM 1524 N N . ALA A 1 191 ? -22.751 13.988 36.588 1.00 88.19 191 ALA A N 1
ATOM 1525 C CA . ALA A 1 191 ? -23.209 13.546 37.903 1.00 88.19 191 ALA A CA 1
ATOM 1526 C C . ALA A 1 191 ? -23.665 12.075 37.893 1.00 88.19 191 ALA A C 1
ATOM 1528 O O . ALA A 1 191 ? -23.391 11.330 38.835 1.00 88.19 191 ALA A O 1
ATOM 1529 N N . GLY A 1 192 ? -24.340 11.640 36.825 1.00 85.75 192 GLY A N 1
ATOM 1530 C CA . GLY A 1 192 ? -24.735 10.246 36.628 1.00 85.75 192 GLY A CA 1
ATOM 1531 C C . GLY A 1 192 ? -23.534 9.314 36.469 1.00 85.75 192 GLY A C 1
ATOM 1532 O O . GLY A 1 192 ? -23.502 8.249 37.080 1.00 85.75 192 GLY A O 1
ATOM 1533 N N . GLN A 1 193 ? -22.517 9.728 35.711 1.00 85.88 193 GLN A N 1
ATOM 1534 C CA . GLN A 1 193 ? -21.280 8.964 35.530 1.00 85.88 193 GLN A CA 1
ATOM 1535 C C . GLN A 1 193 ? -20.515 8.788 36.844 1.00 85.88 193 GLN A C 1
ATOM 1537 O O . GLN A 1 193 ? -20.097 7.671 37.143 1.00 85.88 193 GLN A O 1
ATOM 1542 N N . LYS A 1 194 ? -20.414 9.842 37.666 1.00 88.88 194 LYS A N 1
ATOM 1543 C CA . LYS A 1 194 ? -19.804 9.759 39.004 1.00 88.88 194 LYS A CA 1
ATOM 1544 C C . LYS A 1 194 ? -20.517 8.745 39.900 1.00 88.88 194 LYS A C 1
ATOM 1546 O O . LYS A 1 194 ? -19.860 7.892 40.485 1.00 88.88 194 LYS A O 1
ATOM 1551 N N . LYS A 1 195 ? -21.855 8.759 39.925 1.00 88.38 195 LYS A N 1
ATOM 1552 C CA . LYS A 1 195 ? -22.646 7.773 40.686 1.00 88.38 195 LYS A CA 1
ATOM 1553 C C . LYS A 1 195 ? -22.440 6.342 40.199 1.00 88.38 195 LYS A C 1
ATOM 1555 O O . LYS A 1 195 ? -22.328 5.430 41.008 1.00 88.38 195 LYS A O 1
ATOM 1560 N N . VAL A 1 196 ? -22.370 6.129 38.884 1.00 87.25 196 VAL A N 1
ATOM 1561 C CA . VAL A 1 196 ? -22.077 4.801 38.319 1.00 87.25 196 VAL A CA 1
ATOM 1562 C C . VAL A 1 196 ? -20.688 4.322 38.740 1.00 87.25 196 VAL A C 1
ATOM 1564 O O . VAL A 1 196 ? -20.503 3.138 39.009 1.00 87.25 196 VAL A O 1
ATOM 1567 N N . GLU A 1 197 ? -19.706 5.217 38.800 1.00 88.25 197 GLU A N 1
ATOM 1568 C CA . GLU A 1 197 ? -18.352 4.886 39.238 1.00 88.25 197 GLU A CA 1
ATOM 1569 C C . GLU A 1 197 ? -18.284 4.575 40.741 1.00 88.25 197 GLU A C 1
ATOM 1571 O O . GLU A 1 197 ? -17.599 3.634 41.141 1.00 88.25 197 GLU A O 1
ATOM 1576 N N . GLU A 1 198 ? -19.044 5.297 41.566 1.00 91.12 198 GLU A N 1
ATOM 1577 C CA . GLU A 1 198 ? -19.233 4.997 42.991 1.00 91.12 198 GLU A CA 1
ATOM 1578 C C . GLU A 1 198 ? -19.896 3.631 43.198 1.00 91.12 198 GLU A C 1
ATOM 1580 O O . GLU A 1 198 ? -19.338 2.784 43.893 1.00 91.12 198 GLU A O 1
ATOM 1585 N N . TRP A 1 199 ? -21.015 3.357 42.522 1.00 89.50 199 TRP A N 1
ATOM 1586 C CA . TRP A 1 199 ? -21.694 2.061 42.610 1.00 89.50 199 TRP A CA 1
ATOM 1587 C C . TRP A 1 199 ? -20.840 0.904 42.106 1.00 89.50 199 TRP A C 1
ATOM 1589 O O . TRP A 1 199 ? -20.929 -0.193 42.642 1.00 89.50 199 TRP A O 1
ATOM 1599 N N . LYS A 1 200 ? -19.982 1.122 41.104 1.00 86.38 200 LYS A N 1
ATOM 1600 C CA . LYS A 1 200 ? -19.012 0.103 40.680 1.00 86.38 200 LYS A CA 1
ATOM 1601 C C . LYS A 1 200 ? -17.997 -0.204 41.774 1.00 86.38 200 LYS A C 1
ATOM 1603 O O . LYS A 1 200 ? -17.687 -1.372 41.973 1.00 86.38 200 LYS A O 1
ATOM 1608 N N . LYS A 1 201 ? -17.501 0.817 42.482 1.00 89.56 201 LYS A N 1
ATOM 1609 C CA . LYS A 1 201 ? -16.591 0.622 43.621 1.00 89.56 201 LYS A CA 1
ATOM 1610 C C . LYS A 1 201 ? -17.285 -0.125 44.760 1.00 89.56 201 LYS A C 1
ATOM 1612 O O . LYS A 1 201 ? -16.703 -1.058 45.307 1.00 89.56 201 LYS A O 1
ATOM 1617 N N . GLU A 1 202 ? -18.525 0.239 45.078 1.00 89.44 202 GLU A N 1
ATOM 1618 C CA . GLU A 1 202 ? -19.332 -0.473 46.078 1.00 89.44 202 GLU A CA 1
ATOM 1619 C C . GLU A 1 202 ? -19.611 -1.920 45.668 1.00 89.44 202 GLU A C 1
ATOM 1621 O O . GLU A 1 202 ? -19.464 -2.817 46.492 1.00 89.44 202 GLU A O 1
ATOM 1626 N N . LEU A 1 203 ? -19.940 -2.168 44.397 1.00 85.50 203 LEU A N 1
ATOM 1627 C CA . LEU A 1 203 ? -20.150 -3.516 43.875 1.00 85.50 203 LEU A CA 1
ATOM 1628 C C . LEU A 1 203 ? -18.887 -4.363 44.034 1.00 85.50 203 LEU A C 1
ATOM 1630 O O . LEU A 1 203 ? -18.966 -5.443 44.602 1.00 85.50 203 LEU A O 1
ATOM 1634 N N . THR A 1 204 ? -17.720 -3.847 43.635 1.00 88.81 204 THR A N 1
ATOM 1635 C CA . THR A 1 204 ? -16.454 -4.573 43.819 1.00 88.81 204 THR A CA 1
ATOM 1636 C C . THR A 1 204 ? -16.127 -4.829 45.288 1.00 88.81 204 THR A C 1
ATOM 1638 O O . THR A 1 204 ? -15.545 -5.855 45.619 1.00 88.81 204 THR A O 1
ATOM 1641 N N . TYR A 1 205 ? -16.495 -3.915 46.189 1.00 91.31 205 TYR A N 1
ATOM 1642 C CA . TYR A 1 205 ? -16.320 -4.128 47.624 1.00 91.31 205 TYR A CA 1
ATOM 1643 C C . TYR A 1 205 ? -17.233 -5.248 48.143 1.00 91.31 205 TYR A C 1
ATOM 1645 O O . TYR A 1 205 ? -16.761 -6.139 48.842 1.00 91.31 205 TYR A O 1
ATOM 1653 N N . LEU A 1 206 ? -18.514 -5.231 47.763 1.00 88.06 206 LEU A N 1
ATOM 1654 C CA . LEU A 1 206 ? -19.494 -6.251 48.144 1.00 88.06 206 LEU A CA 1
ATOM 1655 C C . LEU A 1 206 ? -19.180 -7.626 47.543 1.00 88.06 206 LEU A C 1
ATOM 1657 O O . LEU A 1 206 ? -19.411 -8.630 48.203 1.00 88.06 206 LEU A O 1
ATOM 1661 N N . GLU A 1 207 ? -18.657 -7.683 46.318 1.00 87.94 207 GLU A N 1
ATOM 1662 C CA . GLU A 1 207 ? -18.208 -8.930 45.683 1.00 87.94 207 GLU A CA 1
ATOM 1663 C C . GLU A 1 207 ? -17.040 -9.554 46.453 1.00 87.94 207 GLU A C 1
ATOM 1665 O O . GLU A 1 207 ? -17.083 -10.743 46.755 1.00 87.94 207 GLU A O 1
ATOM 1670 N N . ASN A 1 208 ? -16.051 -8.749 46.856 1.00 89.06 208 ASN A N 1
ATOM 1671 C CA . ASN A 1 208 ? -14.946 -9.235 47.687 1.00 89.06 208 ASN A CA 1
ATOM 1672 C C . ASN A 1 208 ? -15.431 -9.714 49.067 1.00 89.06 208 ASN A C 1
ATOM 1674 O O . ASN A 1 208 ? -14.991 -10.753 49.545 1.00 89.06 208 ASN A O 1
ATOM 1678 N N . ASP A 1 209 ? -16.353 -8.984 49.704 1.00 90.12 209 ASP A N 1
ATOM 1679 C CA . ASP A 1 209 ? -16.914 -9.389 51.002 1.00 90.12 209 ASP A CA 1
ATOM 1680 C C . ASP A 1 209 ? -17.747 -10.679 50.886 1.00 90.12 209 ASP A C 1
ATOM 1682 O O . ASP A 1 209 ? -17.703 -11.545 51.761 1.00 90.12 209 ASP A O 1
ATOM 1686 N N . LEU A 1 210 ? -18.470 -10.851 49.775 1.00 88.94 210 LEU A N 1
ATOM 1687 C CA . LEU A 1 210 ? -19.205 -12.076 49.474 1.00 88.94 210 LEU A CA 1
ATOM 1688 C C . LEU A 1 210 ? -18.257 -13.269 49.302 1.00 88.94 210 LEU A C 1
ATOM 1690 O O . LEU A 1 210 ? -18.531 -14.331 49.862 1.00 88.94 210 LEU A O 1
ATOM 1694 N N . ASP A 1 211 ? -17.154 -13.099 48.574 1.00 90.50 211 ASP A N 1
ATOM 1695 C CA . ASP A 1 211 ? -16.138 -14.141 48.401 1.00 90.50 211 ASP A CA 1
ATOM 1696 C C . ASP A 1 211 ? -15.494 -14.522 49.744 1.00 90.50 211 ASP A C 1
ATOM 1698 O O . ASP A 1 211 ? -15.442 -15.709 50.082 1.00 90.50 211 ASP A O 1
ATOM 1702 N N . ASP A 1 212 ? -15.123 -13.538 50.570 1.00 90.56 212 ASP A N 1
ATOM 1703 C CA . ASP A 1 212 ? -14.581 -13.758 51.918 1.00 90.56 212 ASP A CA 1
ATOM 1704 C C . ASP A 1 212 ? -15.568 -14.523 52.819 1.00 90.56 212 ASP A C 1
ATOM 1706 O O . ASP A 1 212 ? -15.188 -15.414 53.589 1.00 90.56 212 ASP A O 1
ATOM 1710 N N . LEU A 1 213 ? -16.858 -14.176 52.766 1.00 88.69 213 LEU A N 1
ATOM 1711 C CA . LEU A 1 213 ? -17.900 -14.855 53.537 1.00 88.69 213 LEU A CA 1
ATOM 1712 C C . LEU A 1 213 ? -18.162 -16.273 53.024 1.00 88.69 213 LEU A C 1
ATOM 1714 O O . LEU A 1 213 ? -18.389 -17.173 53.834 1.00 88.69 213 LEU A O 1
ATOM 1718 N N . GLN A 1 214 ? -18.112 -16.497 51.710 1.00 88.50 214 GLN A N 1
ATOM 1719 C CA . GLN A 1 214 ? -18.227 -17.832 51.126 1.00 88.50 214 GLN A CA 1
ATOM 1720 C C . GLN A 1 214 ? -17.033 -18.716 51.484 1.00 88.50 214 GLN A C 1
ATOM 1722 O O . GLN A 1 214 ? -17.216 -19.907 51.741 1.00 88.50 214 GLN A O 1
ATOM 1727 N N . GLU A 1 215 ? -15.823 -18.161 51.522 1.00 89.44 215 GLU A N 1
ATOM 1728 C CA . GLU A 1 215 ? -14.631 -18.884 51.958 1.00 89.44 215 GLU A CA 1
ATOM 1729 C C . GLU A 1 215 ? -14.748 -19.281 53.433 1.00 89.44 215 GLU A C 1
ATOM 1731 O O . GLU A 1 215 ? -14.629 -20.463 53.758 1.00 89.44 215 GLU A O 1
ATOM 1736 N N . LYS A 1 216 ? -15.134 -18.345 54.310 1.00 88.56 216 LYS A N 1
ATOM 1737 C CA . LYS A 1 216 ? -15.410 -18.639 55.728 1.00 88.56 216 LYS A CA 1
ATOM 1738 C C . LYS A 1 216 ? -16.512 -19.684 55.903 1.00 88.56 216 LYS A C 1
ATOM 1740 O O . LYS A 1 216 ? -16.389 -20.566 56.750 1.00 88.56 216 LYS A O 1
ATOM 1745 N N . ALA A 1 217 ? -17.586 -19.612 55.116 1.00 84.62 217 ALA A N 1
ATOM 1746 C CA . ALA A 1 217 ? -18.663 -20.598 55.160 1.00 84.62 217 ALA A CA 1
ATOM 1747 C C . ALA A 1 217 ? -18.157 -21.997 54.776 1.00 84.62 217 ALA A C 1
ATOM 1749 O O . ALA A 1 217 ? -18.423 -22.957 55.499 1.00 84.62 217 ALA A O 1
ATOM 1750 N N . LYS A 1 218 ? -17.358 -22.105 53.705 1.00 87.25 218 LYS A N 1
ATOM 1751 C CA . LYS A 1 218 ? -16.715 -23.364 53.296 1.00 87.25 218 LYS A CA 1
ATOM 1752 C C . LYS A 1 218 ? -15.771 -23.898 54.366 1.00 87.25 218 LYS A C 1
ATOM 1754 O O . LYS A 1 218 ? -15.785 -25.096 54.628 1.00 87.25 218 LYS A O 1
ATOM 1759 N N . GLU A 1 219 ? -14.963 -23.044 54.994 1.00 86.44 219 GLU A N 1
ATOM 1760 C CA . GLU A 1 219 ? -14.085 -23.458 56.093 1.00 86.44 219 GLU A CA 1
ATOM 1761 C C . GLU A 1 219 ? -14.885 -24.035 57.262 1.00 86.44 219 GLU A C 1
ATOM 1763 O O . GLU A 1 219 ? -14.556 -25.114 57.752 1.00 86.44 219 GLU A O 1
ATOM 1768 N N . ILE A 1 220 ? -15.966 -23.363 57.670 1.00 84.75 220 ILE A N 1
ATOM 1769 C CA . ILE A 1 220 ? -16.843 -23.822 58.755 1.00 84.75 220 ILE A CA 1
ATOM 1770 C C . ILE A 1 220 ? -17.526 -25.147 58.391 1.00 84.75 220 ILE A C 1
ATOM 1772 O O . ILE A 1 220 ? -17.570 -26.052 59.225 1.00 84.75 220 ILE A O 1
ATOM 1776 N N . GLU A 1 221 ? -18.026 -25.299 57.162 1.00 79.38 221 GLU A N 1
ATOM 1777 C CA . GLU A 1 221 ? -18.612 -26.557 56.678 1.00 79.38 221 GLU A CA 1
ATOM 1778 C C . GLU A 1 221 ? -17.594 -27.704 56.680 1.00 79.38 221 GLU A C 1
ATOM 1780 O O . GLU A 1 221 ? -17.905 -28.826 57.092 1.00 79.38 221 GLU A O 1
ATOM 1785 N N . LEU A 1 222 ? -16.358 -27.426 56.266 1.00 82.19 222 LEU A N 1
ATOM 1786 C CA . LEU A 1 222 ? -15.279 -28.406 56.214 1.00 82.19 222 LEU A CA 1
ATOM 1787 C C . LEU A 1 222 ? -14.830 -28.810 57.627 1.00 82.19 222 LEU A C 1
ATOM 1789 O O . LEU A 1 222 ? -14.626 -29.998 57.891 1.00 82.19 222 LEU A O 1
ATOM 1793 N N . ASP A 1 223 ? -14.745 -27.859 58.559 1.00 80.56 223 ASP A N 1
ATOM 1794 C CA . ASP A 1 223 ? -14.434 -28.127 59.966 1.00 80.56 223 ASP A CA 1
ATOM 1795 C C . ASP A 1 223 ? -15.572 -28.891 60.667 1.00 80.56 223 ASP A C 1
ATOM 1797 O O . ASP A 1 223 ? -15.319 -29.819 61.440 1.00 80.56 223 ASP A O 1
ATOM 1801 N N . PHE A 1 224 ? -16.833 -28.581 60.344 1.00 75.94 224 PHE A N 1
ATOM 1802 C CA . PHE A 1 224 ? -18.000 -29.332 60.811 1.00 75.94 224 PHE A CA 1
ATOM 1803 C C . PHE A 1 224 ? -17.977 -30.778 60.297 1.00 75.94 224 PHE A C 1
ATOM 1805 O O . PHE A 1 224 ? -18.095 -31.718 61.087 1.00 75.94 224 PHE A O 1
ATOM 1812 N N . SER A 1 225 ? -17.746 -30.979 58.997 1.00 74.62 225 SER A N 1
ATOM 1813 C CA . SER A 1 225 ? -17.654 -32.315 58.399 1.00 74.62 225 SER A CA 1
ATOM 1814 C C . SER A 1 225 ? -16.514 -33.140 59.008 1.00 74.62 225 SER A C 1
ATOM 1816 O O . SER A 1 225 ? -16.719 -34.310 59.340 1.00 74.62 225 SER A O 1
ATOM 1818 N N . ARG A 1 226 ? -15.344 -32.532 59.265 1.00 76.00 226 ARG A N 1
ATOM 1819 C CA . ARG A 1 226 ? -14.222 -33.190 59.962 1.00 76.00 226 ARG A CA 1
ATOM 1820 C C . ARG A 1 226 ? -14.574 -33.637 61.382 1.00 76.00 226 ARG A C 1
ATOM 1822 O O . ARG A 1 226 ? -14.100 -34.686 61.810 1.00 76.00 226 ARG A O 1
ATOM 1829 N N . ARG A 1 227 ? -15.369 -32.855 62.120 1.00 75.81 227 ARG A N 1
ATOM 1830 C CA . ARG A 1 227 ? -15.737 -33.158 63.516 1.00 75.81 227 ARG A CA 1
ATOM 1831 C C . ARG A 1 227 ? -16.876 -34.169 63.644 1.00 75.81 227 ARG A C 1
ATOM 1833 O O . ARG A 1 227 ? -16.868 -34.938 64.600 1.00 75.81 227 ARG A O 1
ATOM 1840 N N . PHE A 1 228 ? -17.837 -34.170 62.718 1.00 71.62 228 PHE A N 1
ATOM 1841 C CA . PHE A 1 228 ? -19.085 -34.937 62.857 1.00 71.62 228 PHE A CA 1
ATOM 1842 C C . PHE A 1 228 ? -19.282 -36.056 61.818 1.00 71.62 228 PHE A C 1
ATOM 1844 O O . PHE A 1 228 ? -20.196 -36.861 61.972 1.00 71.62 228 PHE A O 1
ATOM 1851 N N . GLY A 1 229 ? -18.424 -36.166 60.797 1.00 60.31 229 GLY A N 1
ATOM 1852 C CA . GLY A 1 229 ? -18.348 -37.338 59.913 1.00 60.31 229 GLY A CA 1
ATOM 1853 C C . GLY A 1 229 ? -19.447 -37.483 58.849 1.00 60.31 229 GLY A C 1
ATOM 1854 O O . GLY A 1 229 ? -19.429 -38.472 58.121 1.00 60.31 229 GLY A O 1
ATOM 1855 N N . PHE A 1 230 ? -20.365 -36.518 58.712 1.00 63.28 230 PHE A N 1
ATOM 1856 C CA . PHE A 1 230 ? -21.401 -36.479 57.663 1.00 63.28 230 PHE A CA 1
ATOM 1857 C C . PHE A 1 230 ? -21.558 -35.053 57.094 1.00 63.28 230 PHE A C 1
ATOM 1859 O O . PHE A 1 230 ? -21.222 -34.080 57.772 1.00 63.28 230 PHE A O 1
ATOM 1866 N N . SER A 1 231 ? -22.022 -34.915 55.845 1.00 56.47 231 SER A N 1
ATOM 1867 C CA . SER A 1 231 ? -22.223 -33.622 55.162 1.00 56.47 231 SER A CA 1
ATOM 1868 C C . SER A 1 231 ? -23.560 -32.970 55.530 1.00 56.47 231 SER A C 1
ATOM 1870 O O . SER A 1 231 ? -24.572 -33.655 55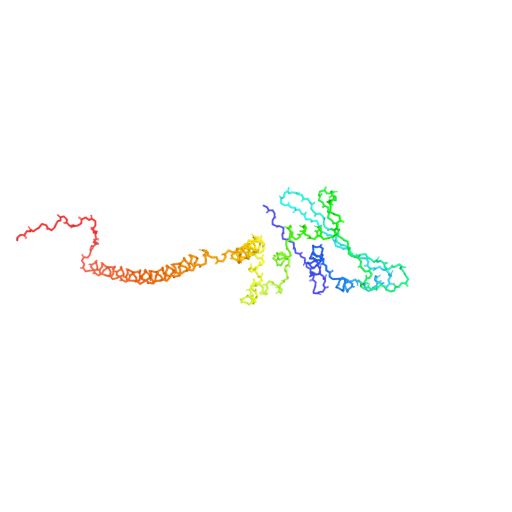.674 1.00 56.47 231 SER A O 1
ATOM 1872 N N . VAL A 1 232 ? -23.578 -31.639 55.658 1.00 55.72 232 VAL A N 1
ATOM 1873 C CA . VAL A 1 232 ? -24.802 -30.869 55.926 1.00 55.72 232 VAL A CA 1
ATOM 1874 C C . VAL A 1 232 ? -25.542 -30.628 54.610 1.00 55.72 232 VAL A C 1
ATOM 1876 O O . VAL A 1 232 ? -25.281 -29.657 53.910 1.00 55.72 232 VAL A O 1
ATOM 1879 N N . ASP A 1 233 ? -26.495 -31.493 54.270 1.00 51.38 233 ASP A N 1
ATOM 1880 C CA . ASP A 1 233 ? -27.478 -31.176 53.230 1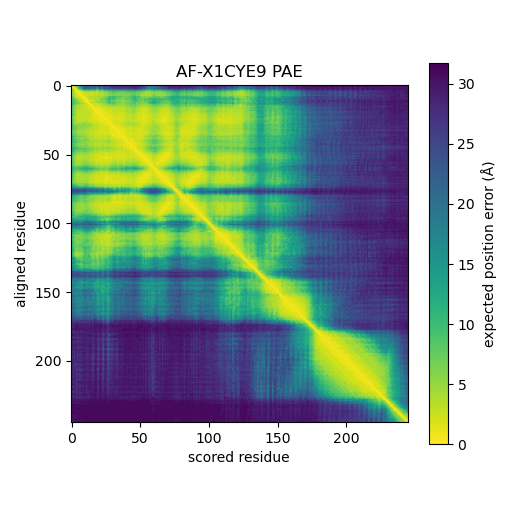.00 51.38 233 ASP A CA 1
ATOM 1881 C C . ASP A 1 233 ? -28.512 -30.190 53.800 1.00 51.38 233 ASP A C 1
ATOM 1883 O O . ASP A 1 233 ? -29.512 -30.563 54.423 1.00 51.38 233 ASP A O 1
ATOM 1887 N N . ILE A 1 234 ? -28.272 -28.893 53.580 1.00 50.81 234 ILE A N 1
ATOM 1888 C CA . ILE A 1 234 ? -29.129 -27.788 54.054 1.00 50.81 234 ILE A CA 1
ATOM 1889 C C . ILE A 1 234 ? -30.539 -27.829 53.418 1.00 50.81 234 ILE A C 1
ATOM 1891 O O . ILE A 1 234 ? -31.467 -27.193 53.914 1.00 50.81 234 ILE A O 1
ATOM 1895 N N . ALA A 1 235 ? -30.774 -28.643 52.385 1.00 41.94 235 ALA A N 1
ATOM 1896 C CA . ALA A 1 235 ? -32.075 -28.718 51.716 1.00 41.94 235 ALA A CA 1
ATOM 1897 C C . ALA A 1 235 ? -33.126 -29.635 52.392 1.00 41.94 235 ALA A C 1
ATOM 1899 O O . ALA A 1 235 ? -34.280 -29.623 51.963 1.00 41.94 235 ALA A O 1
ATOM 1900 N N . GLY A 1 236 ? -32.792 -30.409 53.439 1.00 41.69 236 GLY A N 1
ATOM 1901 C CA . GLY A 1 236 ? -33.741 -31.385 54.017 1.00 41.69 236 GLY A CA 1
ATOM 1902 C C . GLY A 1 236 ? -33.760 -31.568 55.541 1.00 41.69 236 GLY A C 1
ATOM 1903 O O . GLY A 1 236 ? -34.693 -32.180 56.056 1.00 41.69 236 GLY A O 1
ATOM 1904 N N . GLY A 1 237 ? -32.781 -31.044 56.283 1.00 40.00 237 GLY A N 1
ATOM 1905 C CA . GLY A 1 237 ? -32.509 -31.494 57.659 1.00 40.00 237 GLY A CA 1
ATOM 1906 C C . GLY A 1 237 ? -33.249 -30.811 58.817 1.00 40.00 237 GLY A C 1
ATOM 1907 O O . GLY A 1 237 ? -33.086 -31.233 59.955 1.00 40.00 237 GLY A O 1
ATOM 1908 N N . LEU A 1 238 ? -34.065 -29.776 58.591 1.00 40.19 238 LEU A N 1
ATOM 1909 C CA . LEU A 1 238 ? -34.722 -29.042 59.694 1.00 40.19 238 LEU A CA 1
ATOM 1910 C C . LEU A 1 238 ? -36.088 -29.610 60.127 1.00 40.19 238 LEU A C 1
ATOM 1912 O O . LEU A 1 238 ? -36.788 -28.976 60.913 1.00 40.19 238 LEU A O 1
ATOM 1916 N N . LYS A 1 239 ? -36.483 -30.800 59.652 1.00 42.16 239 LYS A N 1
ATOM 1917 C CA . LYS A 1 239 ? -37.755 -31.437 60.050 1.00 42.16 239 LYS A CA 1
ATOM 1918 C C . LYS A 1 239 ? -37.673 -32.412 61.231 1.00 42.16 239 LYS A C 1
ATOM 1920 O O . LYS A 1 239 ? -38.725 -32.836 61.688 1.00 42.16 239 LYS A O 1
ATOM 1925 N N . GLU A 1 240 ? -36.491 -32.729 61.763 1.00 40.59 240 GLU A N 1
ATOM 1926 C CA . GLU A 1 240 ? -36.351 -33.781 62.793 1.00 40.59 240 GLU A CA 1
ATOM 1927 C C . GLU A 1 240 ? -35.603 -33.370 64.071 1.00 40.59 240 GLU A C 1
ATOM 1929 O O . GLU A 1 240 ? -35.063 -34.213 64.781 1.00 40.59 240 GLU A O 1
ATOM 1934 N N . ILE A 1 241 ? -35.639 -32.092 64.454 1.00 43.16 241 ILE A N 1
ATOM 1935 C CA . ILE A 1 241 ? -35.381 -31.730 65.860 1.00 43.16 241 ILE A CA 1
ATOM 1936 C C . ILE A 1 241 ? -36.729 -31.470 66.531 1.00 43.16 241 ILE A C 1
ATOM 1938 O O . ILE A 1 241 ? -37.074 -30.361 66.934 1.00 43.16 241 ILE A O 1
ATOM 1942 N N . GLU A 1 242 ? -37.526 -32.539 66.599 1.00 37.34 242 GLU A N 1
ATOM 1943 C CA . GLU A 1 242 ? -38.608 -32.637 67.566 1.00 37.34 242 GLU A CA 1
ATOM 1944 C C . GLU A 1 242 ? -37.983 -32.668 68.961 1.00 37.34 242 GLU A C 1
ATOM 1946 O O . GLU A 1 242 ? -37.230 -33.571 69.326 1.00 37.34 242 GLU A O 1
ATOM 1951 N N . ILE A 1 243 ? -38.324 -31.644 69.737 1.00 43.78 243 ILE A N 1
ATOM 1952 C CA . ILE A 1 243 ? -38.151 -31.581 71.180 1.00 43.78 243 ILE A CA 1
ATOM 1953 C C . ILE A 1 243 ? -38.670 -32.892 71.786 1.00 43.78 243 ILE A C 1
ATOM 1955 O O . ILE A 1 243 ? -39.880 -33.114 71.866 1.00 43.78 243 ILE A O 1
ATOM 1959 N N . LYS A 1 244 ? -37.764 -33.736 72.279 1.00 34.34 244 LYS A N 1
ATOM 1960 C CA . LYS A 1 244 ? -38.083 -34.678 73.350 1.00 34.34 244 LYS A CA 1
ATOM 1961 C C . LYS A 1 244 ? -37.394 -34.210 74.624 1.00 34.34 244 LYS A C 1
ATOM 1963 O O . LYS A 1 244 ? -36.192 -33.969 74.635 1.00 34.34 244 LYS A O 1
ATOM 1968 N N . ARG A 1 245 ? -38.256 -34.009 75.623 1.00 34.84 245 ARG A N 1
ATOM 1969 C CA . ARG A 1 245 ? -37.976 -33.726 77.033 1.00 34.84 245 ARG A CA 1
ATOM 1970 C C . ARG A 1 245 ? -36.820 -34.538 77.598 1.00 34.84 245 ARG A C 1
ATOM 1972 O O . ARG A 1 245 ? -36.730 -35.730 77.229 1.00 34.84 245 ARG A O 1
#

pLDDT: mean 77.93, std 14.34, range [34.34, 95.5]

Nearest PDB structures (foldseek):
  5dac-assembly1_B  TM=4.658E-01  e=5.053E-04  Thermochaetoides thermophila DSM 1495
  1una-assembly1_B  TM=5.737E-01  e=1.751E+00  Enterobacteria phage GA
  8ow0-assembly1_P  TM=2.676E-01  e=1.180E-01  Sacchar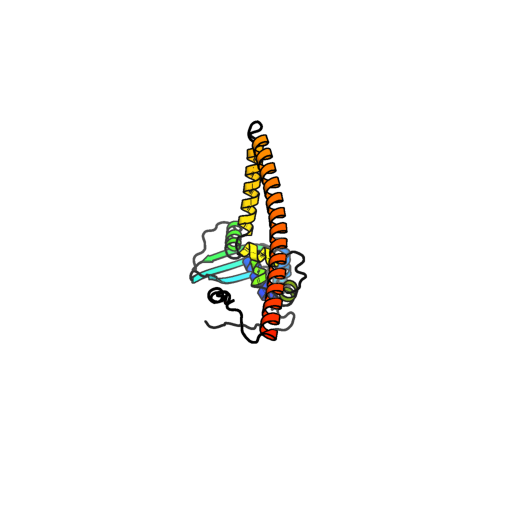omyces cerevisiae
  8ow1-assembly1_P  TM=2.682E-01  e=4.052E+00  Saccharomyces cerevisiae
  6hcg-assembly1_A  TM=1.995E-01  e=4.302E+00  Klebsiella pneumoniae

InterPro domains:
  IPR027417 P-loop containing nucleoside triphosphate hydrolase [G3DSA:3.40.50.300] (2-243)
  IPR027417 P-loop containing nucleoside triphosphate hydrolase [SSF52540] (3-221)
  IPR038729 Rad50/SbcC-type AAA domain [PF13476] (3-216)